Protein AF-A0A6I6C4V9-F1 (afdb_monomer_lite)

Foldseek 3Di:
DDLQVLLQLLQVLCLPPQLAAADQDQAALVLLQVLLLVQQQPDDPVQADQKWFWDDDPQFTFIDGRPGTSRSDPDGPDTHHPVSSVVSVLSCVLLQQWAADPPDRRMIGGRCVPLSHPPDDDDSLVSLLVCLQVVVNVVHSSNSNLVNLLSLLLSLVVDDQQDWHFGGNGSPGTDTDGSVVSNVSCVSHVSPVNVVSLCVQDVDSVSSSCSCVVRPSVVD

Sequence (220 aa):
MNLHSQAQKIIDLFDNDNGFVFWKMGTRIYTILYNFFEYYSSIPKNKKFMELEVKDSNGKYFLMCGDQNITPSTTRNYPISKSSIRQYIDVLCSFDLIVKSNYNQNIYLIKKIEALSFENIFNPNNIFFELVKENIFLKYEQAKKIFYSCIISKLASLFEEDETLYIKFNNKKKEKVKCIDIIKQCKKCGYQDFFSVIDDFGKDLEDLYNFINDKIICRI

Structure (mmCIF, N/CA/C/O backbone):
data_AF-A0A6I6C4V9-F1
#
_entry.id   AF-A0A6I6C4V9-F1
#
loop_
_atom_site.group_PDB
_atom_site.id
_atom_site.type_symbol
_atom_site.label_atom_id
_atom_site.label_alt_id
_atom_site.label_comp_id
_atom_site.label_asym_id
_atom_site.label_entity_id
_atom_site.label_seq_id
_atom_site.pdbx_PDB_ins_code
_atom_site.Cartn_x
_atom_site.Cartn_y
_atom_site.Cartn_z
_atom_site.occupancy
_atom_site.B_iso_or_equiv
_atom_site.auth_seq_id
_atom_site.auth_comp_id
_atom_site.auth_asym_id
_atom_site.auth_atom_id
_atom_site.pdbx_PDB_model_num
ATOM 1 N N . MET A 1 1 ? 15.342 -7.300 -26.955 1.00 64.06 1 MET A N 1
ATOM 2 C CA . MET A 1 1 ? 14.905 -6.016 -26.356 1.00 64.06 1 MET A CA 1
ATOM 3 C C . MET A 1 1 ? 15.706 -5.837 -25.078 1.00 64.06 1 MET A C 1
ATOM 5 O O . MET A 1 1 ? 15.898 -6.840 -24.407 1.00 64.06 1 MET A O 1
ATOM 9 N N . ASN A 1 2 ? 16.284 -4.665 -24.798 1.00 87.81 2 ASN A N 1
ATOM 10 C CA . ASN A 1 2 ? 17.107 -4.516 -23.589 1.00 87.81 2 ASN A CA 1
ATOM 11 C C . ASN A 1 2 ? 16.217 -4.420 -22.334 1.00 87.81 2 ASN A C 1
ATOM 13 O O . ASN A 1 2 ? 15.054 -4.026 -22.435 1.00 87.81 2 ASN A O 1
ATOM 17 N N . LEU A 1 3 ? 16.769 -4.773 -21.169 1.00 90.38 3 LEU A N 1
ATOM 18 C CA . LEU A 1 3 ? 16.041 -4.828 -19.894 1.00 90.38 3 LEU A CA 1
ATOM 19 C C . LEU A 1 3 ? 15.307 -3.513 -19.581 1.00 90.38 3 LEU A C 1
ATOM 21 O O . LEU A 1 3 ? 14.153 -3.516 -19.157 1.00 90.38 3 LEU A O 1
ATOM 25 N N . HIS A 1 4 ? 15.959 -2.384 -19.871 1.00 92.12 4 HIS A N 1
ATOM 26 C CA . HIS A 1 4 ? 15.412 -1.044 -19.663 1.00 92.12 4 HIS A CA 1
ATOM 27 C C . HIS A 1 4 ? 14.117 -0.812 -20.454 1.00 92.12 4 HIS A C 1
ATOM 29 O O . HIS A 1 4 ? 13.091 -0.438 -19.886 1.00 92.12 4 HIS A O 1
ATOM 35 N N . SER A 1 5 ? 14.121 -1.125 -21.753 1.00 92.56 5 SER A N 1
ATOM 36 C CA . SER A 1 5 ? 12.929 -0.982 -22.598 1.00 92.56 5 SER A CA 1
ATOM 37 C C . SER A 1 5 ? 11.800 -1.945 -22.219 1.00 92.56 5 SER A C 1
ATOM 39 O O . SER A 1 5 ? 10.636 -1.578 -22.358 1.00 92.56 5 SER A O 1
ATOM 41 N N . GLN A 1 6 ? 12.106 -3.136 -21.693 1.00 95.31 6 GLN A N 1
ATOM 42 C CA . GLN A 1 6 ? 11.084 -4.049 -21.161 1.00 95.31 6 GLN A CA 1
ATOM 43 C C . GLN A 1 6 ? 10.432 -3.492 -19.890 1.00 95.31 6 GLN A C 1
ATOM 45 O O . GLN A 1 6 ? 9.206 -3.457 -19.798 1.00 95.31 6 GLN A O 1
ATOM 50 N N . ALA A 1 7 ? 11.229 -2.988 -18.942 1.00 96.25 7 ALA A N 1
ATOM 51 C CA . ALA A 1 7 ? 10.698 -2.361 -17.735 1.00 96.25 7 ALA A CA 1
ATOM 52 C C . ALA A 1 7 ? 9.846 -1.129 -18.064 1.00 96.25 7 ALA A C 1
ATOM 54 O O . ALA A 1 7 ? 8.739 -1.000 -17.546 1.00 96.25 7 ALA A O 1
ATOM 55 N N . GLN A 1 8 ? 10.308 -0.255 -18.965 1.00 96.44 8 GLN A N 1
ATOM 56 C CA . GLN A 1 8 ? 9.533 0.921 -19.363 1.00 96.44 8 GLN A CA 1
ATOM 57 C C . GLN A 1 8 ? 8.207 0.525 -20.028 1.00 96.44 8 GLN A C 1
ATOM 59 O O . GLN A 1 8 ? 7.180 1.100 -19.686 1.00 96.44 8 GLN A O 1
ATOM 64 N N . LYS A 1 9 ? 8.185 -0.516 -20.873 1.00 96.25 9 LYS A N 1
ATOM 65 C CA . LYS A 1 9 ? 6.936 -1.037 -21.457 1.00 96.25 9 LYS A CA 1
A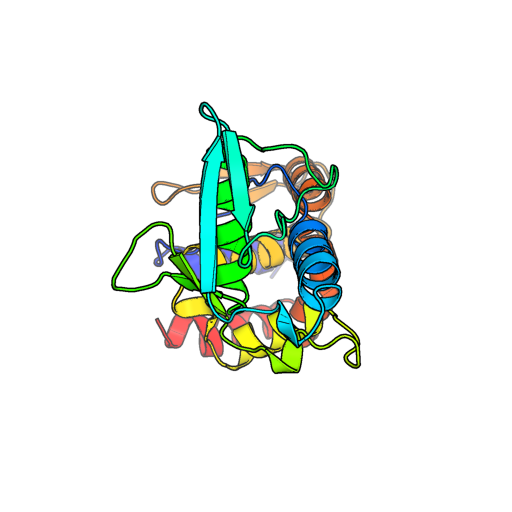TOM 66 C C . LYS A 1 9 ? 5.917 -1.492 -20.416 1.00 96.25 9 LYS A C 1
ATOM 68 O O . LYS A 1 9 ? 4.731 -1.244 -20.602 1.00 96.25 9 LYS A O 1
ATOM 73 N N . ILE A 1 10 ? 6.357 -2.131 -19.331 1.00 96.94 10 ILE A N 1
ATOM 74 C CA . ILE A 1 10 ? 5.465 -2.503 -18.221 1.00 96.94 10 ILE A CA 1
ATOM 75 C C . ILE A 1 10 ? 4.884 -1.252 -17.559 1.00 96.94 10 ILE A C 1
ATOM 77 O O . ILE A 1 10 ? 3.697 -1.212 -17.253 1.00 96.94 10 ILE A O 1
ATOM 81 N N . ILE A 1 11 ? 5.701 -0.218 -17.350 1.00 96.12 11 ILE A N 1
ATOM 82 C CA . ILE A 1 11 ? 5.239 1.051 -16.771 1.00 96.12 11 ILE A CA 1
ATOM 83 C C . ILE A 1 11 ? 4.220 1.731 -17.694 1.00 96.12 11 ILE A C 1
ATOM 85 O O . ILE A 1 11 ? 3.218 2.263 -17.220 1.00 96.12 11 ILE A O 1
ATOM 89 N N . ASP A 1 12 ? 4.461 1.687 -19.003 1.00 95.00 12 ASP A N 1
ATOM 90 C CA . ASP A 1 12 ? 3.627 2.323 -20.023 1.00 95.00 12 ASP A CA 1
ATOM 91 C C . ASP A 1 12 ? 2.227 1.693 -20.142 1.00 95.00 12 ASP A C 1
ATOM 93 O O . ASP A 1 12 ? 1.294 2.375 -20.566 1.00 95.00 12 ASP A O 1
ATOM 97 N N . LEU A 1 13 ? 2.034 0.443 -19.693 1.00 94.75 13 LEU A N 1
ATOM 98 C CA . LEU A 1 13 ? 0.710 -0.201 -19.634 1.00 94.75 13 LEU A CA 1
ATOM 99 C C . LEU A 1 13 ? -0.311 0.602 -18.813 1.00 94.75 13 LEU A C 1
ATOM 101 O O . LEU A 1 13 ? -1.510 0.538 -19.073 1.00 94.75 13 LEU A O 1
ATOM 105 N N . PHE A 1 14 ? 0.153 1.371 -17.828 1.00 92.94 14 PHE A N 1
ATOM 106 C CA . PHE A 1 14 ? -0.702 2.090 -16.887 1.00 92.94 14 PHE A CA 1
ATOM 107 C C . PHE A 1 14 ? -1.061 3.519 -17.328 1.00 92.94 14 PHE A C 1
ATOM 109 O O . PHE A 1 14 ? -1.751 4.234 -16.598 1.00 92.94 14 PHE A O 1
ATOM 116 N N . ASP A 1 15 ? -0.608 3.967 -18.501 1.00 87.81 15 ASP A N 1
ATOM 117 C CA . ASP A 1 15 ? -0.695 5.378 -18.903 1.00 87.81 15 ASP A CA 1
ATOM 118 C C . ASP A 1 15 ? -2.122 5.901 -18.981 1.00 87.81 15 ASP A C 1
ATOM 120 O O . ASP A 1 15 ? -2.403 7.017 -18.523 1.00 87.81 15 ASP A O 1
ATOM 124 N N . ASN A 1 16 ? -3.015 5.059 -19.496 1.00 83.12 16 ASN A N 1
ATOM 125 C CA . ASN A 1 16 ? -4.395 5.414 -19.798 1.00 83.12 16 ASN A CA 1
ATOM 126 C C . ASN A 1 16 ? -5.321 5.382 -18.572 1.00 83.12 16 ASN A C 1
ATOM 128 O O . ASN A 1 16 ? -6.442 5.878 -18.659 1.00 83.12 16 ASN A O 1
ATOM 132 N N . ASP A 1 17 ? -4.873 4.858 -17.425 1.00 84.44 17 ASP A N 1
ATOM 133 C CA . ASP A 1 17 ? -5.672 4.818 -16.196 1.00 84.44 17 ASP A CA 1
ATOM 134 C C . ASP A 1 17 ? -5.125 5.807 -15.143 1.00 84.44 17 ASP A C 1
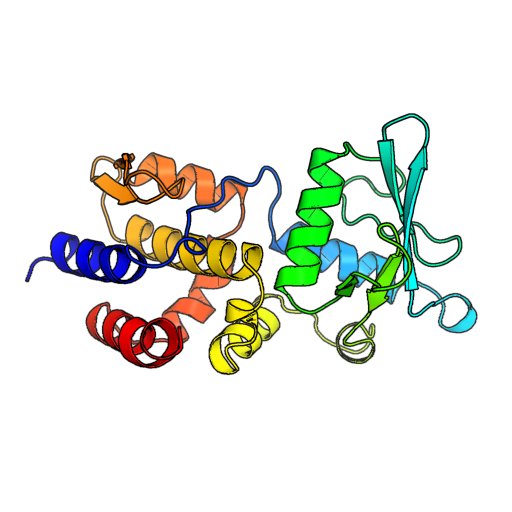ATOM 136 O O . ASP A 1 17 ? -3.942 5.865 -14.791 1.00 84.44 17 ASP A O 1
ATOM 140 N N . ASN A 1 18 ? -6.030 6.648 -14.646 1.00 80.94 18 ASN A N 1
ATOM 141 C CA . ASN A 1 18 ? -5.772 7.714 -13.681 1.00 80.94 18 ASN A CA 1
ATOM 142 C C . ASN A 1 18 ? -5.554 7.223 -12.237 1.00 80.94 18 ASN A C 1
ATOM 144 O O . ASN A 1 18 ? -5.172 8.013 -11.377 1.00 80.94 18 ASN A O 1
ATOM 148 N N . GLY A 1 19 ? -5.809 5.949 -11.941 1.00 86.81 19 GLY A N 1
ATOM 149 C CA . GLY A 1 19 ? -5.632 5.373 -10.608 1.00 86.81 19 GLY A CA 1
ATOM 150 C C . GLY A 1 19 ? -4.214 4.874 -10.321 1.00 86.81 19 GLY A C 1
ATOM 151 O O . GLY A 1 19 ? -3.817 4.804 -9.159 1.00 86.81 19 GLY A O 1
ATOM 152 N N . PHE A 1 20 ? -3.427 4.555 -11.351 1.00 94.06 20 PHE A N 1
ATOM 153 C CA . PHE A 1 20 ? -2.074 4.016 -11.183 1.00 94.06 20 PHE A CA 1
ATOM 154 C C . PHE A 1 20 ? -1.038 5.134 -11.173 1.00 94.06 20 PHE A C 1
ATOM 156 O O . PHE A 1 20 ? -0.470 5.516 -12.194 1.00 94.06 20 PHE A O 1
ATOM 163 N N . VAL A 1 21 ? -0.798 5.678 -9.984 1.00 95.06 21 VAL A N 1
ATOM 164 C CA . VAL A 1 21 ? 0.258 6.665 -9.752 1.00 95.06 21 VAL A CA 1
ATOM 165 C C . VAL A 1 21 ? 1.107 6.257 -8.559 1.00 95.06 21 VAL A C 1
ATOM 167 O O . VAL A 1 21 ? 0.618 5.670 -7.596 1.00 95.06 21 VAL A O 1
ATOM 170 N N . PHE A 1 22 ? 2.396 6.575 -8.614 1.00 95.56 22 PHE A N 1
ATOM 171 C CA . PHE A 1 22 ? 3.342 6.239 -7.566 1.00 95.56 22 PHE A CA 1
ATOM 172 C C . PHE A 1 22 ? 3.029 7.044 -6.306 1.00 95.56 22 PHE A C 1
ATOM 174 O O . PHE A 1 22 ? 3.083 8.279 -6.301 1.00 95.56 22 PHE A O 1
ATOM 181 N N . TRP A 1 23 ? 2.742 6.347 -5.210 1.00 94.00 23 TRP A N 1
ATOM 182 C CA . TRP A 1 23 ? 2.363 6.978 -3.956 1.00 94.00 23 TRP A CA 1
ATOM 183 C C . TRP A 1 23 ? 3.569 7.177 -3.036 1.00 94.00 23 TRP A C 1
ATOM 185 O O . TRP A 1 23 ? 4.254 6.244 -2.632 1.00 94.00 23 TRP A O 1
ATOM 195 N N . LYS A 1 24 ? 3.843 8.434 -2.675 1.00 89.94 24 LYS A N 1
ATOM 196 C CA . LYS A 1 24 ? 4.875 8.779 -1.689 1.00 89.94 24 LYS A CA 1
ATOM 197 C C . LYS A 1 24 ? 4.269 8.812 -0.286 1.00 89.94 24 LYS A C 1
ATOM 199 O O . LYS A 1 24 ? 3.802 9.857 0.167 1.00 89.94 24 LYS A O 1
ATOM 204 N N . MET A 1 25 ? 4.261 7.673 0.402 1.00 88.38 25 MET A N 1
ATOM 205 C CA . MET A 1 25 ? 3.803 7.595 1.792 1.00 88.38 25 MET A CA 1
ATOM 206 C C . MET A 1 25 ? 4.909 7.943 2.798 1.00 88.38 25 MET A C 1
ATOM 208 O O . MET A 1 25 ? 6.104 7.794 2.539 1.00 88.38 25 MET A O 1
ATOM 212 N N . GLY A 1 26 ? 4.500 8.439 3.969 1.00 84.19 26 GLY A N 1
ATOM 213 C CA . GLY A 1 26 ? 5.409 8.740 5.081 1.00 84.19 26 GLY A CA 1
ATOM 214 C C . GLY A 1 26 ? 5.607 7.577 6.057 1.00 84.19 26 GLY A C 1
ATOM 215 O O . GLY A 1 26 ? 6.4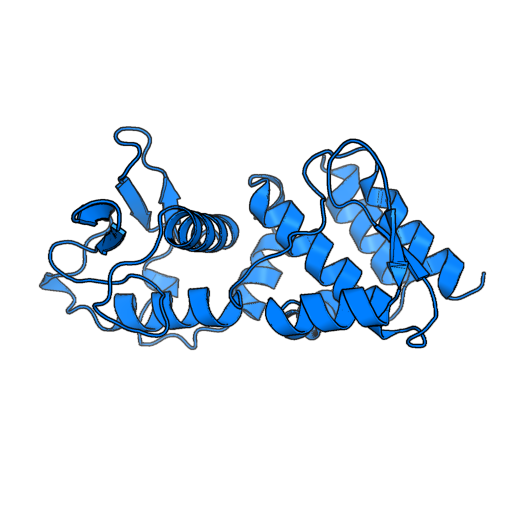80 7.655 6.917 1.00 84.19 26 GLY A O 1
ATOM 216 N N . THR A 1 27 ? 4.804 6.520 5.938 1.00 86.94 27 THR A N 1
ATOM 217 C CA . THR A 1 27 ? 4.761 5.378 6.858 1.00 86.94 27 THR A CA 1
ATOM 218 C C . THR A 1 27 ? 4.752 4.081 6.061 1.00 86.94 27 THR A C 1
ATOM 220 O O . THR A 1 27 ? 4.209 4.039 4.956 1.00 86.94 27 THR A O 1
ATOM 223 N N . ARG A 1 28 ? 5.351 3.029 6.624 1.00 93.56 28 ARG A N 1
ATOM 224 C CA . ARG A 1 28 ? 5.379 1.706 6.004 1.00 93.56 28 ARG A CA 1
ATOM 225 C C . ARG A 1 28 ? 3.994 1.064 6.023 1.00 93.56 28 ARG A C 1
ATOM 227 O O . ARG A 1 28 ? 3.374 0.998 7.083 1.00 93.56 28 ARG A O 1
ATOM 234 N N . ILE A 1 29 ? 3.550 0.540 4.881 1.00 94.25 29 ILE A N 1
ATOM 235 C CA . ILE A 1 29 ? 2.255 -0.153 4.750 1.00 94.25 29 ILE A CA 1
ATOM 236 C C . ILE A 1 29 ? 2.180 -1.340 5.709 1.00 94.25 29 ILE A C 1
ATOM 238 O O . ILE A 1 29 ? 1.225 -1.456 6.471 1.00 94.25 29 ILE A O 1
ATOM 242 N N . TYR A 1 30 ? 3.234 -2.154 5.734 1.00 92.81 30 TYR A N 1
ATOM 243 C CA . TYR A 1 30 ? 3.374 -3.281 6.651 1.00 92.81 30 TYR A CA 1
ATOM 244 C C . TYR A 1 30 ? 3.134 -2.883 8.111 1.00 92.81 30 TYR A C 1
ATOM 246 O O . TYR A 1 30 ? 2.351 -3.526 8.800 1.00 92.81 30 TYR A O 1
ATOM 254 N N . THR A 1 31 ? 3.745 -1.787 8.573 1.00 93.25 31 THR A N 1
ATOM 255 C CA . THR A 1 31 ? 3.566 -1.297 9.947 1.00 93.25 31 THR A CA 1
ATOM 256 C C . THR A 1 31 ? 2.119 -0.900 10.231 1.00 93.25 31 THR A C 1
ATOM 258 O O . THR A 1 31 ? 1.610 -1.226 11.295 1.00 93.25 31 THR A O 1
ATOM 261 N N . ILE A 1 32 ? 1.436 -0.240 9.289 1.00 95.44 32 ILE A N 1
ATOM 262 C CA . ILE A 1 32 ? 0.017 0.124 9.450 1.00 95.44 32 ILE A CA 1
ATOM 263 C C . ILE A 1 32 ? -0.837 -1.138 9.610 1.00 95.44 32 ILE A C 1
ATOM 265 O O . ILE A 1 32 ? -1.648 -1.228 10.529 1.00 95.44 32 ILE A O 1
ATOM 269 N N . LEU A 1 33 ? -0.637 -2.116 8.725 1.00 94.62 33 LEU A N 1
ATOM 270 C CA . LEU A 1 33 ? -1.405 -3.358 8.703 1.00 94.62 33 LEU A CA 1
ATOM 271 C C . LEU A 1 33 ? -1.170 -4.199 9.965 1.00 94.62 33 LEU A C 1
ATOM 273 O O . LEU A 1 33 ? -2.136 -4.612 10.603 1.00 94.62 33 LEU A O 1
ATOM 277 N N . TYR A 1 34 ? 0.093 -4.397 10.360 1.00 92.56 34 TYR A N 1
ATOM 278 C CA . TYR A 1 34 ? 0.443 -5.152 11.567 1.00 92.56 34 TYR A CA 1
ATOM 279 C C . TYR A 1 34 ? -0.065 -4.475 12.835 1.00 92.56 34 TYR A C 1
ATOM 281 O O . TYR A 1 34 ? -0.710 -5.136 13.643 1.00 92.56 34 TYR A O 1
ATOM 289 N N . ASN A 1 35 ? 0.151 -3.166 12.990 1.00 94.50 35 ASN A N 1
ATOM 290 C CA . ASN A 1 35 ? -0.313 -2.454 14.179 1.00 94.50 35 ASN A CA 1
ATOM 291 C C . ASN A 1 35 ? -1.841 -2.483 14.275 1.00 94.50 35 ASN A C 1
ATOM 293 O O . ASN A 1 35 ? -2.387 -2.675 15.356 1.00 94.50 35 ASN A O 1
ATOM 297 N N . PHE A 1 36 ? -2.550 -2.330 13.151 1.00 94.69 36 PHE A N 1
ATOM 298 C CA . PHE A 1 36 ? -4.005 -2.460 13.139 1.00 94.69 36 PHE A CA 1
ATOM 299 C C . PHE A 1 36 ? -4.446 -3.860 13.578 1.00 94.69 36 PHE A C 1
ATOM 301 O O . PHE A 1 36 ? -5.296 -3.979 14.460 1.00 94.69 36 PHE A O 1
ATOM 308 N N . PHE A 1 37 ? -3.848 -4.908 12.999 1.00 93.00 37 PHE A N 1
ATOM 309 C CA . PHE A 1 37 ? -4.132 -6.290 13.375 1.00 93.00 37 PHE A CA 1
ATOM 310 C C . PHE A 1 37 ? -3.856 -6.537 14.861 1.00 93.00 37 PHE A C 1
ATOM 312 O O . PHE A 1 37 ? -4.731 -7.035 15.561 1.00 93.00 37 PHE A O 1
ATOM 319 N N . GLU A 1 38 ? -2.688 -6.152 15.370 1.00 91.50 38 GLU A N 1
ATOM 320 C CA . GLU A 1 38 ? -2.297 -6.326 16.772 1.00 91.50 38 GLU A CA 1
ATOM 321 C C . GLU A 1 38 ? -3.259 -5.594 17.721 1.00 91.50 38 GLU A C 1
ATOM 323 O O . GLU A 1 38 ? -3.804 -6.171 18.670 1.00 91.50 38 GLU A O 1
ATOM 328 N N . TYR A 1 39 ? -3.534 -4.318 17.447 1.00 93.00 39 TYR A N 1
ATOM 329 C CA . TYR A 1 39 ? -4.373 -3.504 18.321 1.00 93.00 39 TYR A CA 1
ATOM 330 C C . TYR A 1 39 ? -5.834 -3.946 18.279 1.00 93.00 39 TYR A C 1
ATOM 332 O O . TYR A 1 39 ? -6.470 -3.991 19.328 1.00 93.00 39 TYR A O 1
ATOM 340 N N . TYR A 1 40 ? -6.364 -4.323 17.114 1.00 92.06 40 TYR A N 1
ATOM 341 C CA . TYR A 1 40 ? -7.741 -4.802 17.005 1.00 92.06 40 TYR A CA 1
ATOM 342 C C . TYR A 1 40 ? -7.908 -6.230 17.543 1.00 92.06 40 TYR A C 1
ATOM 344 O O . TYR A 1 40 ? -8.879 -6.523 18.248 1.00 92.06 40 TYR A O 1
ATOM 352 N N . SER A 1 41 ? -6.972 -7.137 17.246 1.00 89.25 41 SER A N 1
ATOM 353 C CA . SER A 1 41 ? -7.031 -8.531 17.708 1.00 89.25 41 SER A CA 1
ATOM 354 C C . SER A 1 41 ? -6.956 -8.631 19.232 1.00 89.25 41 SER A C 1
ATOM 356 O O . SER A 1 41 ? -7.690 -9.440 19.798 1.00 89.25 41 SER A O 1
ATOM 358 N N . SER A 1 42 ? -6.190 -7.746 19.885 1.00 89.69 42 SER A N 1
ATOM 359 C CA . SER A 1 42 ? -6.067 -7.671 21.350 1.00 89.69 42 SER A CA 1
ATOM 360 C C . SER A 1 42 ? -7.313 -7.158 22.091 1.00 89.69 42 SER A C 1
ATOM 362 O O . SER A 1 42 ? -7.366 -7.253 23.318 1.00 89.69 42 SER A O 1
ATOM 364 N N . ILE A 1 43 ? -8.335 -6.645 21.392 1.00 91.00 43 ILE A N 1
ATOM 365 C CA . ILE A 1 43 ? -9.586 -6.218 22.038 1.00 91.00 43 ILE A CA 1
ATOM 366 C C . ILE A 1 43 ? -10.363 -7.446 22.546 1.00 91.00 43 ILE A C 1
ATOM 368 O O . ILE A 1 43 ? -10.664 -8.342 21.746 1.00 91.00 43 ILE A O 1
ATOM 372 N N . PRO A 1 44 ? -10.770 -7.476 23.835 1.00 89.50 44 PRO A N 1
ATOM 373 C CA . PRO A 1 44 ? -11.629 -8.528 24.375 1.00 89.50 44 PRO A CA 1
ATOM 374 C C . PRO A 1 44 ? -12.910 -8.706 23.554 1.00 89.50 44 PRO A C 1
ATOM 376 O O . PRO A 1 44 ? -13.538 -7.722 23.170 1.00 89.50 44 PRO A O 1
ATOM 379 N N . LYS A 1 45 ? -13.342 -9.955 23.317 1.00 87.38 45 LYS A N 1
ATOM 380 C CA . LYS A 1 45 ? -14.495 -10.262 22.441 1.00 87.38 45 LYS A CA 1
ATOM 381 C C . LYS A 1 45 ? -15.761 -9.467 22.799 1.00 87.38 45 LYS A C 1
ATOM 383 O O . LYS A 1 45 ? -16.438 -8.986 21.905 1.00 87.38 45 LYS A O 1
ATOM 388 N N . ASN A 1 46 ? -16.043 -9.269 24.088 1.00 89.19 46 ASN A N 1
ATOM 389 C CA . ASN A 1 46 ? -17.209 -8.517 24.573 1.00 89.19 46 ASN A CA 1
ATOM 390 C C . ASN A 1 46 ? -17.118 -6.989 24.391 1.00 89.19 46 ASN A C 1
ATOM 392 O O . ASN A 1 46 ? -18.107 -6.296 24.605 1.00 89.19 46 ASN A O 1
ATOM 396 N N . LYS A 1 47 ? -15.943 -6.465 24.034 1.00 89.88 47 LYS A N 1
ATOM 397 C CA . LYS A 1 47 ? -15.692 -5.045 23.741 1.00 89.88 47 LYS A CA 1
ATOM 398 C C . LYS A 1 47 ? -15.404 -4.794 22.261 1.00 89.88 47 LYS A C 1
ATOM 400 O O . LYS A 1 47 ? -15.130 -3.663 21.873 1.00 89.88 47 LYS A O 1
ATOM 405 N N . LYS A 1 48 ? -15.393 -5.846 21.441 1.00 89.00 48 LYS A N 1
ATOM 406 C CA . LYS A 1 48 ? -15.037 -5.768 20.029 1.00 89.00 48 LYS A CA 1
ATOM 407 C C . LYS A 1 48 ? -16.277 -5.415 19.216 1.00 89.00 48 LYS A C 1
ATOM 409 O O . LYS A 1 48 ? -17.231 -6.185 19.165 1.00 89.00 48 LYS A O 1
ATOM 414 N N . PHE A 1 49 ? -16.237 -4.257 18.572 1.00 89.88 49 PHE A N 1
ATOM 415 C CA . PHE A 1 49 ? -17.286 -3.788 17.679 1.00 89.88 49 PHE A CA 1
ATOM 416 C C . PHE A 1 49 ? -16.908 -4.031 16.216 1.00 89.88 49 PHE A C 1
ATOM 418 O O . PHE A 1 49 ? -15.732 -4.166 15.858 1.00 89.88 49 PHE A O 1
ATOM 425 N N . MET A 1 50 ? -17.940 -4.086 15.375 1.00 89.44 50 MET A N 1
ATOM 426 C CA . MET A 1 50 ? -17.812 -4.145 13.915 1.00 89.44 50 MET A CA 1
ATOM 427 C C . MET A 1 50 ? -17.574 -2.791 13.271 1.00 89.44 50 MET A C 1
ATOM 429 O O . MET A 1 50 ? -17.202 -2.712 12.100 1.00 89.44 50 MET A O 1
ATOM 433 N N . GLU A 1 51 ? -17.797 -1.739 14.043 1.00 94.00 51 GLU A N 1
ATOM 434 C CA . GLU A 1 51 ? -17.694 -0.365 13.610 1.00 94.00 51 GLU A CA 1
ATOM 435 C C . GLU A 1 51 ? -16.480 0.275 14.265 1.00 94.00 51 GLU A C 1
ATOM 437 O O . GLU A 1 51 ? -16.199 0.080 15.451 1.00 94.00 51 GLU A O 1
ATOM 442 N N . LEU A 1 52 ? -15.766 1.046 13.462 1.00 96.31 52 LEU A N 1
ATOM 443 C CA . LEU A 1 52 ? -14.626 1.838 13.862 1.00 96.31 52 LEU A CA 1
ATOM 444 C C . LEU A 1 52 ? -14.956 3.305 13.660 1.00 96.31 52 LEU A C 1
ATOM 446 O O . LEU A 1 52 ? -15.503 3.680 12.624 1.00 96.31 52 LEU A O 1
ATOM 450 N N . GLU A 1 53 ? -14.568 4.139 14.612 1.00 97.06 53 GLU A N 1
ATOM 451 C CA . GLU A 1 53 ? -14.812 5.575 14.564 1.00 97.06 53 GLU A CA 1
ATOM 452 C C . GLU A 1 53 ? -13.493 6.341 14.475 1.00 97.06 53 GLU A C 1
ATOM 454 O O . GLU A 1 53 ? -12.562 6.113 15.249 1.00 97.06 53 GLU A O 1
ATOM 459 N N . VAL A 1 54 ? -13.418 7.293 13.547 1.00 97.06 54 VAL A N 1
ATOM 460 C CA . VAL A 1 54 ? -12.369 8.310 13.548 1.00 97.06 54 VAL A CA 1
ATOM 461 C C . VAL A 1 54 ? -12.781 9.437 14.492 1.00 97.06 54 VAL A C 1
ATOM 463 O O . VAL A 1 54 ? -13.632 10.259 14.154 1.00 97.06 54 VAL A O 1
ATOM 466 N N . LYS A 1 55 ? -12.147 9.494 15.665 1.00 95.62 55 LYS A N 1
ATOM 467 C CA . LYS A 1 55 ? -12.427 10.492 16.703 1.00 95.62 55 LYS A CA 1
ATOM 468 C C . LYS A 1 55 ? -11.453 11.666 16.619 1.00 95.62 55 LYS A C 1
ATOM 470 O O . LYS A 1 55 ? -10.239 11.459 16.630 1.00 95.62 55 LYS A O 1
ATOM 475 N N . ASP A 1 56 ? -11.982 12.888 16.577 1.00 93.56 56 ASP A N 1
ATOM 476 C CA . ASP A 1 56 ? -11.196 14.121 16.719 1.00 93.56 56 ASP A CA 1
ATOM 477 C C . ASP A 1 56 ? -10.963 14.432 18.206 1.00 93.56 56 ASP A C 1
ATOM 479 O O . ASP A 1 56 ? -11.859 14.326 19.045 1.00 93.56 56 ASP A O 1
ATOM 483 N N . SER A 1 57 ? -9.733 14.805 18.528 1.00 90.88 57 SER A N 1
ATOM 484 C CA . SER A 1 57 ? -9.283 15.274 19.826 1.00 90.88 57 SER A CA 1
ATOM 485 C C . SER A 1 57 ? -8.375 16.484 19.609 1.00 90.88 57 SER A C 1
ATOM 487 O O . SER A 1 57 ? -7.147 16.362 19.582 1.00 90.88 57 SER A O 1
ATOM 489 N N . ASN A 1 58 ? -8.989 17.662 19.482 1.00 90.38 58 ASN A N 1
ATOM 490 C CA . ASN A 1 58 ? -8.318 18.955 19.316 1.00 90.38 58 ASN A CA 1
ATOM 491 C C . ASN A 1 58 ? -7.417 19.029 18.067 1.00 90.38 58 ASN A C 1
ATOM 493 O O . ASN A 1 58 ? -6.250 19.417 18.148 1.00 90.38 58 ASN A O 1
ATOM 497 N N . GLY A 1 59 ? -7.940 18.633 16.902 1.00 89.06 59 GLY A N 1
ATOM 498 C CA . GLY A 1 59 ? -7.229 18.699 15.618 1.00 89.06 59 GLY A CA 1
ATOM 499 C C . GLY A 1 59 ? -6.237 17.554 15.396 1.00 89.06 59 GLY A C 1
ATOM 500 O O . GLY A 1 59 ? -5.495 17.541 14.406 1.00 89.06 59 GLY A O 1
ATOM 501 N N . LYS A 1 60 ? -6.229 16.579 16.305 1.00 94.38 60 LYS A N 1
ATOM 502 C CA . LYS A 1 60 ? -5.543 15.301 16.149 1.00 94.38 60 LYS A CA 1
ATOM 503 C C . LYS A 1 60 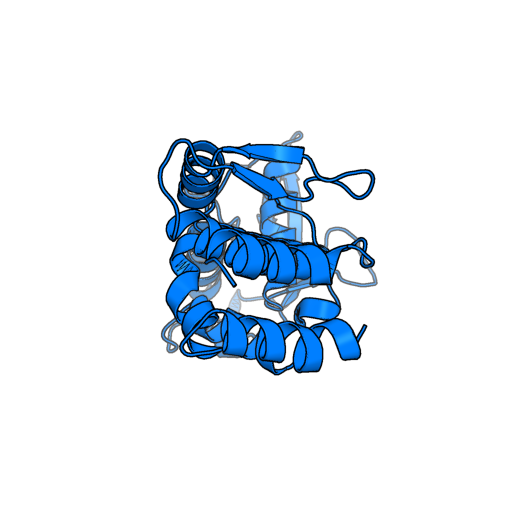? -6.559 14.168 16.228 1.00 94.38 60 LYS A C 1
ATOM 505 O O . LYS A 1 60 ? -7.639 14.335 16.780 1.00 94.38 60 LYS A O 1
ATOM 510 N N . TYR A 1 61 ? -6.210 13.019 15.673 1.00 96.62 61 TYR A N 1
ATOM 511 C CA . TYR A 1 61 ? -7.180 11.974 15.374 1.00 96.62 61 TYR A CA 1
ATOM 512 C C . TYR A 1 61 ? -6.783 10.636 15.980 1.00 96.62 61 TYR A C 1
ATOM 514 O O . TYR A 1 61 ? -5.595 10.314 16.068 1.00 96.62 61 TYR A O 1
ATOM 522 N N . PHE A 1 62 ? -7.798 9.854 16.328 1.00 96.31 62 PHE A N 1
ATOM 523 C CA . PHE A 1 62 ? -7.687 8.446 16.680 1.00 96.31 62 PHE A CA 1
ATOM 524 C C . PHE A 1 62 ? -8.603 7.601 15.796 1.00 96.31 62 PHE A C 1
ATOM 526 O O . PHE A 1 62 ? -9.652 8.078 15.371 1.00 96.31 62 PHE A O 1
ATOM 533 N N . LEU A 1 63 ? -8.232 6.343 15.570 1.00 97.12 63 LEU A N 1
ATOM 534 C CA . LEU A 1 63 ? -9.148 5.287 15.158 1.00 97.12 63 LEU A CA 1
ATOM 535 C C . LEU A 1 63 ? -9.553 4.483 16.393 1.00 97.12 63 LEU A C 1
ATOM 537 O O . LEU A 1 63 ? -8.692 3.945 17.092 1.00 97.12 63 LEU A O 1
ATOM 541 N N . MET A 1 64 ? -10.849 4.407 16.654 1.00 96.44 64 MET A N 1
ATOM 542 C CA . MET A 1 64 ? -11.423 3.800 17.850 1.00 96.44 64 MET A CA 1
ATOM 543 C C . MET A 1 64 ? -12.292 2.597 17.484 1.00 96.44 64 MET A C 1
ATOM 545 O O . MET A 1 64 ? -12.943 2.600 16.445 1.00 96.44 64 MET A O 1
ATOM 549 N N . CYS A 1 65 ? -12.334 1.597 18.359 1.00 95.06 65 CYS A N 1
ATOM 550 C CA . CYS A 1 65 ? -13.307 0.506 18.358 1.00 95.06 65 CYS A CA 1
ATOM 551 C C . CYS A 1 65 ? -14.021 0.537 19.712 1.00 95.06 65 CYS A C 1
ATOM 553 O O . CYS A 1 65 ? -13.440 0.153 20.730 1.00 95.06 65 CYS A O 1
ATOM 555 N N . GLY A 1 66 ? -15.240 1.081 19.746 1.00 92.88 66 GLY A N 1
ATOM 556 C CA . GLY A 1 66 ? -15.875 1.464 21.008 1.00 92.88 66 GLY A CA 1
ATOM 557 C C . GLY A 1 66 ? -15.005 2.461 21.784 1.00 92.88 66 GLY A C 1
ATOM 558 O O . GLY A 1 66 ? -14.642 3.519 21.273 1.00 92.88 66 GLY A O 1
ATOM 559 N N . ASP A 1 67 ? -14.628 2.108 23.011 1.00 92.50 67 ASP A N 1
ATOM 560 C CA . ASP A 1 67 ? -13.746 2.904 23.874 1.00 92.50 67 ASP A CA 1
ATOM 561 C C . ASP A 1 67 ? -12.245 2.600 23.682 1.00 92.50 67 ASP A C 1
ATOM 563 O O . ASP A 1 67 ? -11.396 3.259 24.287 1.00 92.50 67 ASP A O 1
ATOM 567 N N . GLN A 1 68 ? -11.892 1.628 22.835 1.00 94.25 68 GLN A N 1
ATOM 568 C CA . GLN A 1 68 ? -10.516 1.167 22.649 1.00 94.25 68 GLN A CA 1
ATOM 569 C C . GLN A 1 68 ? -9.824 1.886 21.490 1.00 94.25 68 GLN A C 1
ATOM 571 O O . GLN A 1 68 ? -10.328 1.915 20.368 1.00 94.25 68 GLN A O 1
ATOM 576 N N . ASN A 1 69 ? -8.626 2.417 21.738 1.00 94.88 69 ASN A N 1
ATOM 577 C CA . ASN A 1 69 ? -7.802 3.006 20.687 1.00 94.88 69 ASN A CA 1
ATOM 578 C C . ASN A 1 69 ? -7.069 1.924 19.884 1.00 94.88 69 ASN A C 1
ATOM 580 O O . ASN A 1 69 ? -6.249 1.180 20.428 1.00 94.88 69 ASN A O 1
ATOM 584 N N . ILE A 1 70 ? -7.319 1.914 18.578 1.00 95.25 70 ILE A N 1
ATOM 585 C CA . ILE A 1 70 ? -6.706 1.012 17.597 1.00 95.25 70 ILE A CA 1
ATOM 586 C C . ILE A 1 70 ? -5.996 1.768 16.470 1.00 95.25 70 ILE A C 1
ATOM 588 O O . ILE A 1 70 ? -5.757 1.219 15.396 1.00 95.25 70 ILE A O 1
ATOM 592 N N . THR A 1 71 ? -5.670 3.042 16.690 1.00 96.38 71 THR A N 1
ATOM 593 C CA . THR A 1 71 ? -4.894 3.845 15.739 1.00 96.38 71 THR A CA 1
ATOM 594 C C . THR A 1 71 ? -3.600 3.108 15.396 1.00 96.38 71 THR A C 1
ATOM 596 O O . THR A 1 71 ? -2.800 2.897 16.305 1.00 96.38 71 THR A O 1
ATOM 599 N N . PRO A 1 72 ? -3.345 2.743 14.125 1.00 94.38 72 PRO A N 1
ATOM 600 C CA . PRO A 1 72 ? -2.203 1.908 13.745 1.00 94.38 72 PRO A CA 1
ATOM 601 C C . PRO A 1 72 ? -0.886 2.700 13.663 1.00 94.38 72 PRO A C 1
ATOM 603 O O . PRO A 1 72 ? -0.115 2.594 12.710 1.00 94.38 72 PRO A O 1
ATOM 606 N N . SER A 1 73 ? -0.618 3.528 14.673 1.00 92.38 73 SER A N 1
ATOM 607 C CA . SER A 1 73 ? 0.641 4.242 14.863 1.00 92.38 73 SER A CA 1
ATOM 608 C C . SER A 1 73 ? 1.645 3.384 15.633 1.00 92.38 73 SER A C 1
ATOM 610 O O . SER A 1 73 ? 1.283 2.478 16.384 1.00 92.38 73 SER A O 1
ATOM 612 N N . THR A 1 74 ? 2.931 3.694 15.474 1.00 85.44 74 THR A N 1
ATOM 613 C CA . THR A 1 74 ? 4.005 3.111 16.297 1.00 85.44 74 THR A CA 1
ATOM 614 C C . THR A 1 74 ? 3.924 3.570 17.754 1.00 85.44 74 THR A C 1
ATOM 616 O O . THR A 1 74 ? 4.296 2.835 18.660 1.00 85.44 74 THR A O 1
ATOM 619 N N . THR A 1 75 ? 3.412 4.777 17.998 1.00 83.88 75 THR A N 1
ATOM 620 C CA . THR A 1 75 ? 3.156 5.316 19.335 1.00 83.88 75 THR A CA 1
ATOM 621 C C . THR A 1 75 ? 1.687 5.126 19.707 1.00 83.88 75 THR A C 1
ATOM 623 O O . THR A 1 75 ? 0.839 5.990 19.458 1.00 83.88 75 THR A O 1
ATOM 626 N N . ARG A 1 76 ? 1.373 3.972 20.307 1.00 76.75 76 ARG A N 1
ATOM 627 C CA . ARG A 1 76 ? 0.027 3.658 20.813 1.00 76.75 76 ARG A CA 1
ATOM 628 C C . ARG A 1 76 ? -0.441 4.747 21.788 1.00 76.75 76 ARG A C 1
ATOM 630 O O . ARG A 1 76 ? 0.356 5.279 22.554 1.00 76.75 76 ARG A O 1
ATOM 637 N N . ASN A 1 77 ? -1.732 5.081 21.763 1.00 81.31 77 ASN A N 1
ATOM 638 C CA . ASN A 1 77 ? -2.365 6.109 22.614 1.00 81.31 77 ASN A CA 1
ATOM 639 C C . ASN A 1 77 ? -2.005 7.572 22.324 1.00 81.31 77 ASN A C 1
ATOM 641 O O . ASN A 1 77 ? -2.606 8.458 22.927 1.00 81.31 77 ASN A O 1
ATOM 645 N N . TYR A 1 78 ? -1.139 7.851 21.348 1.00 86.69 78 TYR A N 1
ATOM 646 C CA . TYR A 1 78 ? -0.899 9.219 20.897 1.00 86.69 78 TYR A CA 1
ATOM 647 C C . TYR A 1 78 ? -1.768 9.561 19.682 1.00 86.69 78 TYR A C 1
ATOM 649 O O . TYR A 1 78 ? -1.771 8.808 18.705 1.00 86.69 78 TYR A O 1
ATOM 657 N N . PRO A 1 79 ? -2.491 10.695 19.705 1.00 89.06 79 PRO A N 1
ATOM 658 C CA . PRO A 1 79 ? -3.298 11.102 18.569 1.00 89.06 79 PRO A CA 1
ATOM 659 C C . PRO A 1 79 ? -2.404 11.599 17.432 1.00 89.06 79 PRO A C 1
ATOM 661 O O . PRO A 1 79 ? -1.373 12.245 17.657 1.00 89.06 79 PRO A O 1
ATOM 664 N N . ILE A 1 80 ? -2.814 11.321 16.199 1.00 94.31 80 ILE A N 1
ATOM 665 C CA . ILE A 1 80 ? -2.020 11.576 14.992 1.00 94.31 80 ILE A CA 1
ATOM 666 C C . ILE A 1 80 ? -2.587 12.724 14.154 1.00 94.31 80 ILE A C 1
ATOM 668 O O . ILE A 1 80 ? -3.699 13.200 14.374 1.00 94.31 80 ILE A O 1
ATOM 672 N N . SER A 1 81 ? -1.815 13.187 13.170 1.00 94.31 81 SER A N 1
ATOM 673 C CA . SER A 1 81 ? -2.274 14.231 12.249 1.00 94.31 81 SER A CA 1
ATOM 674 C C . SER A 1 81 ? -3.428 13.752 11.358 1.00 94.31 81 SER A C 1
ATOM 676 O O . SER A 1 81 ? -3.541 12.560 11.056 1.00 94.31 81 SER A O 1
ATOM 678 N N . LYS A 1 82 ? -4.221 14.697 10.831 1.00 93.62 82 LYS A N 1
ATOM 679 C CA . LYS A 1 82 ? -5.271 14.420 9.833 1.00 93.62 82 LYS A CA 1
ATOM 680 C C . LYS A 1 82 ? -4.742 13.676 8.602 1.00 93.62 82 LYS A C 1
ATOM 682 O O . LYS A 1 82 ? -5.401 12.795 8.059 1.00 93.62 82 LYS A O 1
ATOM 687 N N . SER A 1 83 ? -3.542 14.042 8.147 1.00 93.31 83 SER A N 1
ATOM 688 C CA . SER A 1 83 ? -2.917 13.407 6.984 1.00 93.31 83 SER A CA 1
ATOM 689 C C . SER A 1 83 ? -2.552 11.952 7.277 1.00 93.31 83 SER A C 1
ATOM 691 O O . SER A 1 83 ? -2.805 11.080 6.448 1.00 93.31 83 SER A O 1
ATOM 693 N N . SER A 1 84 ? -2.015 11.690 8.471 1.00 94.00 84 SER A N 1
ATOM 694 C CA . SER A 1 84 ? -1.624 10.350 8.915 1.00 94.00 84 SER A CA 1
ATOM 695 C C . SER A 1 84 ? -2.835 9.434 9.068 1.00 94.00 84 SER A C 1
ATOM 697 O O . SER A 1 84 ? -2.828 8.351 8.494 1.00 94.00 84 SER A O 1
ATOM 699 N N . ILE A 1 85 ? -3.897 9.873 9.759 1.00 95.88 85 ILE A N 1
ATOM 700 C CA . ILE A 1 85 ? -5.090 9.028 9.937 1.00 95.88 85 ILE A CA 1
ATOM 701 C C . ILE A 1 85 ? -5.739 8.695 8.594 1.00 95.88 85 ILE A C 1
ATOM 703 O O . ILE A 1 85 ? -6.094 7.546 8.363 1.00 95.88 85 ILE A O 1
ATOM 707 N N . ARG A 1 86 ? -5.799 9.658 7.663 1.00 94.38 86 ARG A N 1
ATOM 708 C CA . ARG A 1 86 ? -6.293 9.409 6.305 1.00 94.38 86 ARG A CA 1
ATOM 709 C C . ARG A 1 86 ? -5.442 8.363 5.587 1.00 94.38 86 ARG A C 1
ATOM 711 O O . ARG A 1 86 ? -6.002 7.445 5.016 1.00 94.38 86 ARG A O 1
ATOM 718 N N . GLN A 1 87 ? -4.111 8.468 5.641 1.00 94.38 87 GLN A N 1
ATOM 719 C CA . GLN A 1 87 ? -3.224 7.468 5.032 1.00 94.38 87 GLN A CA 1
ATOM 720 C C . GLN A 1 87 ? -3.419 6.075 5.636 1.00 94.38 87 GLN A C 1
ATOM 722 O O . GLN A 1 87 ? -3.397 5.088 4.907 1.00 94.38 87 GLN A O 1
ATOM 727 N N . TYR A 1 88 ? -3.619 5.989 6.952 1.00 96.06 88 TYR A N 1
ATOM 728 C CA . TYR A 1 88 ? -3.849 4.715 7.629 1.00 96.06 88 TYR A CA 1
ATOM 729 C C . TYR A 1 88 ? -5.162 4.087 7.168 1.00 96.06 88 TYR A C 1
ATOM 731 O O . TYR A 1 88 ? -5.173 2.933 6.756 1.00 96.06 88 TYR A O 1
ATOM 739 N N . ILE A 1 89 ? -6.241 4.868 7.145 1.00 95.88 89 ILE A N 1
ATOM 740 C CA . ILE A 1 89 ? -7.543 4.434 6.635 1.00 95.88 89 ILE A CA 1
ATOM 741 C C . ILE A 1 89 ? -7.466 4.036 5.159 1.00 95.88 89 ILE A C 1
ATOM 743 O O . ILE A 1 89 ? -7.969 2.979 4.796 1.00 95.88 89 ILE A O 1
ATOM 747 N N . ASP A 1 90 ? -6.801 4.833 4.320 1.00 94.81 90 ASP A N 1
ATOM 748 C CA . ASP A 1 90 ? -6.626 4.543 2.895 1.00 94.81 90 ASP A CA 1
ATOM 749 C C . ASP A 1 90 ? -5.935 3.189 2.681 1.00 94.81 90 ASP A C 1
ATOM 751 O O . ASP A 1 90 ? -6.358 2.414 1.823 1.00 94.81 90 ASP A O 1
ATOM 755 N N . VAL A 1 91 ? -4.910 2.867 3.480 1.00 95.44 91 VAL A N 1
ATOM 756 C CA . VAL A 1 91 ? -4.251 1.552 3.451 1.00 95.44 91 VAL A CA 1
ATOM 757 C C . VAL A 1 91 ? -5.201 0.446 3.904 1.00 95.44 91 VAL A C 1
ATOM 759 O O . VAL A 1 91 ? -5.342 -0.546 3.197 1.00 95.44 91 VAL A O 1
ATOM 762 N N . LEU A 1 92 ? -5.889 0.606 5.036 1.00 94.88 92 LEU A N 1
ATOM 763 C CA . LEU A 1 92 ? -6.801 -0.423 5.552 1.00 94.88 92 LEU A CA 1
ATOM 764 C C . LEU A 1 92 ? -7.961 -0.716 4.584 1.00 94.88 92 LEU A C 1
ATOM 766 O O . LEU A 1 92 ? -8.316 -1.877 4.388 1.00 94.88 92 LEU A O 1
ATOM 770 N N . CYS A 1 93 ? -8.503 0.317 3.934 1.00 92.81 93 CYS A N 1
ATOM 771 C CA . CYS A 1 93 ? -9.495 0.179 2.868 1.00 92.81 93 CYS A CA 1
ATOM 772 C C . CYS A 1 93 ? -8.906 -0.492 1.621 1.00 92.81 93 CYS A C 1
ATOM 774 O O . CYS A 1 93 ? -9.549 -1.350 1.024 1.00 92.81 93 CYS A O 1
ATOM 776 N N . SER A 1 94 ? -7.675 -0.135 1.232 1.00 92.56 94 SER A N 1
ATOM 777 C CA . SER A 1 94 ? -7.003 -0.735 0.069 1.00 92.56 94 SER A CA 1
ATOM 778 C C . SER A 1 94 ? -6.761 -2.231 0.237 1.00 92.56 94 SER A C 1
ATOM 780 O O . SER A 1 94 ? -6.731 -2.957 -0.751 1.00 92.56 94 SER A O 1
ATOM 782 N N . PHE A 1 95 ? -6.605 -2.677 1.485 1.00 91.88 95 PHE A N 1
ATOM 783 C CA . PHE A 1 95 ? -6.449 -4.081 1.851 1.00 91.88 95 PHE A CA 1
ATOM 784 C C . PHE A 1 95 ? -7.787 -4.783 2.159 1.00 91.88 95 PHE A C 1
ATOM 786 O O . PHE A 1 95 ? -7.789 -5.902 2.668 1.00 91.88 95 PHE A O 1
ATOM 793 N N . ASP A 1 96 ? -8.920 -4.129 1.868 1.00 90.06 96 ASP A N 1
ATOM 794 C CA . ASP A 1 96 ? -10.287 -4.614 2.119 1.00 90.06 96 ASP A CA 1
ATOM 795 C C . ASP A 1 96 ? -10.501 -5.112 3.564 1.00 90.06 96 ASP A C 1
ATOM 797 O O . ASP A 1 96 ? -11.276 -6.030 3.827 1.00 90.06 96 ASP A O 1
ATOM 801 N N . LEU A 1 97 ? -9.789 -4.514 4.527 1.00 91.31 97 LEU A N 1
ATOM 802 C CA . LEU A 1 97 ? -9.936 -4.828 5.951 1.00 91.31 97 LEU A CA 1
ATOM 803 C C . LEU A 1 97 ? -11.117 -4.073 6.554 1.00 91.31 97 LEU A C 1
ATOM 805 O O . LEU A 1 97 ? -11.855 -4.605 7.388 1.00 91.31 97 LEU A O 1
ATOM 809 N N . ILE A 1 98 ? -11.300 -2.832 6.105 1.00 93.38 98 ILE A N 1
ATOM 810 C CA . ILE A 1 98 ? -12.387 -1.948 6.509 1.00 93.38 98 ILE A CA 1
ATOM 811 C C . ILE A 1 98 ? -13.003 -1.291 5.276 1.00 93.38 98 ILE A C 1
ATOM 813 O O . ILE A 1 98 ? -12.365 -1.169 4.234 1.00 93.38 98 ILE A O 1
ATOM 817 N N . VAL A 1 99 ? -14.235 -0.815 5.403 1.00 93.25 99 VAL A N 1
ATOM 818 C CA . VAL A 1 99 ? -14.919 -0.028 4.377 1.00 93.25 99 VAL A CA 1
ATOM 819 C C . VAL A 1 99 ? -15.609 1.159 5.022 1.00 93.25 99 VAL A C 1
ATOM 821 O O . VAL A 1 99 ? -16.112 1.062 6.135 1.00 93.25 99 VAL A O 1
ATOM 824 N N . LYS A 1 100 ? -15.650 2.298 4.337 1.00 93.62 100 LYS A N 1
ATOM 825 C CA . LYS A 1 100 ? -16.364 3.473 4.839 1.00 93.62 100 LYS A CA 1
ATOM 826 C C . LYS A 1 100 ? -17.868 3.189 4.939 1.00 93.62 100 LYS A C 1
ATOM 828 O O . LYS A 1 100 ? -18.447 2.618 4.017 1.00 93.62 100 LYS A O 1
ATOM 833 N N . SER A 1 101 ? -18.493 3.590 6.044 1.00 93.56 101 SER A N 1
ATOM 834 C CA . SER A 1 101 ? -19.945 3.502 6.212 1.00 93.56 101 SER A CA 1
ATOM 835 C C . SER A 1 101 ? -20.659 4.485 5.283 1.00 93.56 101 SER A C 1
ATOM 837 O O . SER A 1 101 ? -20.215 5.619 5.095 1.00 93.56 101 SER A O 1
ATOM 839 N N . ASN A 1 102 ? -21.804 4.066 4.741 1.00 89.00 102 ASN A N 1
ATOM 840 C CA . ASN A 1 102 ? -22.652 4.927 3.913 1.00 89.00 102 ASN A CA 1
ATOM 841 C C . ASN A 1 102 ? -23.395 5.994 4.736 1.00 89.00 102 ASN A C 1
ATOM 843 O O . ASN A 1 102 ? -23.832 6.996 4.180 1.00 89.00 102 ASN A O 1
ATOM 847 N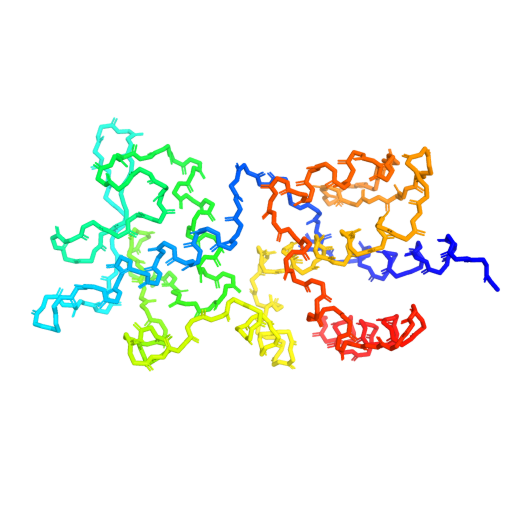 N . TYR A 1 103 ? -23.540 5.789 6.049 1.00 86.06 103 TYR A N 1
ATOM 848 C CA . TYR A 1 103 ? -24.357 6.644 6.917 1.00 86.06 103 TYR A CA 1
ATOM 849 C C . TYR A 1 103 ? -23.563 7.764 7.594 1.00 86.06 103 TYR A C 1
ATOM 851 O O . TYR A 1 103 ? -24.102 8.839 7.843 1.00 86.06 103 TYR A O 1
ATOM 859 N N . ASN A 1 104 ? -22.282 7.535 7.900 1.00 88.19 104 ASN A N 1
ATOM 860 C CA . ASN A 1 104 ? -21.438 8.508 8.589 1.00 88.19 104 ASN A CA 1
ATOM 861 C C . ASN A 1 104 ? -20.003 8.450 8.061 1.00 88.19 104 ASN A C 1
ATOM 863 O O . ASN A 1 104 ? -19.371 7.397 8.039 1.00 88.19 104 ASN A O 1
ATOM 867 N N . GLN A 1 105 ? -19.468 9.609 7.674 1.00 86.62 105 GLN A N 1
ATOM 868 C CA . GLN A 1 105 ? -18.146 9.712 7.063 1.00 86.62 105 GLN A CA 1
ATOM 869 C C . GLN A 1 105 ? -16.977 9.404 8.009 1.00 86.62 105 GLN A C 1
ATOM 871 O O . GLN A 1 105 ? -15.872 9.152 7.525 1.00 86.62 105 GLN A O 1
ATOM 876 N N . ASN A 1 106 ? -17.210 9.421 9.320 1.00 93.62 106 ASN A N 1
ATOM 877 C CA . ASN A 1 106 ? -16.209 9.084 10.330 1.00 93.62 106 ASN A CA 1
ATOM 878 C C . ASN A 1 106 ? -16.306 7.627 10.795 1.00 93.62 106 ASN A C 1
ATOM 880 O O . ASN A 1 106 ? -15.481 7.210 11.602 1.00 93.62 106 ASN A O 1
ATOM 884 N N . ILE A 1 107 ? -17.277 6.860 10.288 1.00 96.12 107 ILE A N 1
ATOM 885 C CA . ILE A 1 107 ? -17.481 5.459 10.659 1.00 96.12 107 ILE A CA 1
ATOM 886 C C . ILE A 1 107 ? -17.001 4.542 9.534 1.00 96.12 107 ILE A C 1
ATOM 888 O O . ILE A 1 107 ? -17.286 4.765 8.354 1.00 96.12 107 ILE A O 1
ATOM 892 N N . TYR A 1 108 ? -16.298 3.480 9.914 1.00 96.44 108 TYR A N 1
ATOM 893 C CA . TYR A 1 108 ? -15.809 2.429 9.030 1.00 96.44 108 TYR A CA 1
ATOM 894 C C . TYR A 1 108 ? -16.262 1.069 9.558 1.00 96.44 108 TYR A C 1
ATOM 896 O O . TYR A 1 108 ? -16.212 0.815 10.754 1.00 96.44 108 TYR A O 1
ATOM 904 N N . LEU A 1 109 ? -16.706 0.192 8.668 1.00 94.69 109 LEU A N 1
ATOM 905 C CA . LEU A 1 109 ? -17.153 -1.160 8.982 1.00 94.69 109 LEU A CA 1
ATOM 906 C C . LEU A 1 109 ? -16.032 -2.150 8.688 1.00 94.69 109 LEU A C 1
ATOM 908 O O . LEU A 1 109 ? -15.389 -2.065 7.642 1.00 94.69 109 LEU A O 1
ATOM 912 N N . ILE A 1 110 ? -15.824 -3.114 9.572 1.00 91.75 110 ILE A N 1
ATOM 913 C CA . ILE A 1 110 ? -14.845 -4.184 9.368 1.00 91.75 110 ILE A CA 1
ATOM 914 C C . ILE A 1 110 ? -15.423 -5.221 8.409 1.00 91.75 110 ILE A C 1
ATOM 916 O O . ILE A 1 110 ? -16.546 -5.690 8.585 1.00 91.75 110 ILE A O 1
ATOM 920 N N . LYS A 1 111 ? -14.649 -5.587 7.384 1.00 84.62 111 LYS A N 1
ATOM 921 C CA . LYS A 1 111 ? -15.083 -6.520 6.335 1.00 84.62 111 LYS A CA 1
ATOM 922 C C . LYS A 1 111 ? -14.810 -7.985 6.673 1.00 84.62 111 LYS A C 1
ATOM 924 O O . LYS A 1 111 ? -15.629 -8.836 6.344 1.00 84.62 111 LYS A O 1
ATOM 929 N N . LYS A 1 112 ? -13.675 -8.285 7.313 1.00 68.44 112 LYS A N 1
ATOM 930 C CA . LYS A 1 112 ? -13.192 -9.661 7.534 1.00 68.44 112 LYS A CA 1
ATOM 931 C C . LYS A 1 112 ? -12.752 -9.875 8.989 1.00 68.44 112 LYS A C 1
ATOM 933 O O . LYS A 1 112 ? -11.558 -9.910 9.268 1.00 68.44 112 LYS A O 1
ATOM 938 N N . ILE A 1 113 ? -13.698 -10.018 9.926 1.00 63.88 113 ILE A N 1
ATOM 939 C CA . ILE A 1 113 ? -13.381 -10.267 11.355 1.00 63.88 113 ILE A CA 1
ATOM 940 C C . ILE A 1 113 ? -12.509 -11.512 11.515 1.00 63.88 113 ILE A C 1
ATOM 942 O O . ILE A 1 113 ? -11.562 -11.509 12.295 1.00 63.88 113 ILE A O 1
ATOM 946 N N . GLU A 1 114 ? -12.843 -12.568 10.775 1.00 63.59 114 GLU A N 1
ATOM 947 C CA . GLU A 1 114 ? -12.175 -13.865 10.857 1.00 63.59 114 GLU A CA 1
ATOM 948 C C . GLU A 1 114 ? -10.702 -13.738 10.456 1.00 63.59 114 GLU A C 1
ATOM 950 O O . GLU A 1 114 ? -9.828 -14.191 11.184 1.00 63.59 114 GLU A O 1
ATOM 955 N N . ALA A 1 115 ? -10.394 -12.983 9.395 1.00 61.88 115 ALA A N 1
ATOM 956 C CA . ALA A 1 115 ? -9.014 -12.685 8.999 1.00 61.88 115 ALA A CA 1
ATOM 957 C C . ALA A 1 115 ? -8.231 -11.854 10.043 1.00 61.88 115 ALA A C 1
ATOM 959 O O . ALA A 1 115 ? -7.008 -11.765 9.967 1.00 61.88 115 ALA A O 1
ATOM 960 N N . LEU A 1 116 ? -8.922 -11.252 11.017 1.00 63.06 116 LEU A N 1
ATOM 961 C CA . LEU A 1 116 ? -8.362 -10.421 12.087 1.00 63.06 116 LEU A CA 1
ATOM 962 C C . LEU A 1 116 ? -8.433 -11.102 13.472 1.00 63.06 116 LEU A C 1
ATOM 964 O O . LEU A 1 116 ? -8.305 -10.435 14.506 1.00 63.06 116 LEU A O 1
ATOM 968 N N . SER A 1 117 ? -8.657 -12.421 13.527 1.00 65.00 117 SER A N 1
ATOM 969 C CA . SER A 1 117 ? -8.596 -13.189 14.774 1.00 65.00 117 SER A CA 1
ATOM 970 C C . SER A 1 117 ? -7.154 -13.455 15.208 1.00 65.00 117 SER A C 1
ATOM 972 O O . SER A 1 117 ? -6.296 -13.729 14.376 1.00 65.00 117 SER A O 1
ATOM 974 N N . PHE A 1 118 ? -6.904 -13.476 16.521 1.00 60.41 118 PHE A N 1
ATOM 975 C CA . PHE A 1 118 ? -5.578 -13.760 17.093 1.00 60.41 118 PHE A CA 1
ATOM 976 C C . PHE A 1 118 ? -5.047 -15.166 16.750 1.00 60.41 118 PHE A C 1
ATOM 978 O O . PHE A 1 118 ? -3.851 -15.415 16.802 1.00 60.41 118 PHE A O 1
ATOM 985 N N . GLU A 1 119 ? -5.943 -16.082 16.380 1.00 63.16 119 GLU A N 1
ATOM 986 C CA . GLU A 1 119 ? -5.618 -17.452 15.969 1.00 63.16 119 GLU A CA 1
ATOM 987 C C . GLU A 1 119 ? -5.000 -17.530 14.558 1.00 63.16 119 GLU A C 1
ATOM 989 O O . GLU A 1 119 ? -4.453 -18.565 14.189 1.00 63.16 119 GLU A O 1
ATOM 994 N N . ASN A 1 120 ? -5.046 -16.442 13.778 1.00 68.62 120 ASN A N 1
ATOM 995 C CA . ASN A 1 120 ? -4.532 -16.401 12.411 1.00 68.62 120 ASN A CA 1
ATOM 996 C C . ASN A 1 120 ? -3.135 -15.773 12.339 1.00 68.62 120 ASN A C 1
ATOM 998 O O . ASN A 1 120 ? -2.859 -14.740 12.950 1.00 68.62 120 ASN A O 1
ATOM 1002 N N . ILE A 1 121 ? -2.262 -16.364 11.517 1.00 78.19 121 ILE A N 1
ATOM 1003 C CA . ILE A 1 121 ? -0.972 -15.761 11.166 1.00 78.19 121 ILE A CA 1
ATOM 1004 C C . ILE A 1 121 ? -1.241 -14.604 10.203 1.00 78.19 121 ILE A C 1
ATOM 1006 O O . ILE A 1 121 ? -1.511 -14.808 9.018 1.00 78.19 121 ILE A O 1
ATOM 1010 N N . PHE A 1 122 ? -1.171 -13.376 10.712 1.00 85.31 122 PHE A N 1
ATOM 1011 C CA . PHE A 1 122 ? -1.354 -12.190 9.889 1.00 85.31 122 PHE A CA 1
ATOM 1012 C C . PHE A 1 122 ? -0.139 -11.958 8.986 1.00 85.31 122 PHE A C 1
ATOM 1014 O O . PHE A 1 122 ? 0.970 -11.692 9.457 1.00 85.31 122 PHE A O 1
ATOM 1021 N N . ASN A 1 123 ? -0.361 -12.043 7.675 1.00 87.94 123 ASN A N 1
ATOM 1022 C CA . ASN A 1 123 ? 0.644 -11.765 6.658 1.00 87.94 123 ASN A CA 1
ATOM 1023 C C . ASN A 1 123 ? 0.068 -10.820 5.586 1.00 87.94 123 ASN A C 1
ATOM 1025 O O . ASN A 1 123 ? -0.774 -11.249 4.790 1.00 87.94 123 ASN A O 1
ATOM 1029 N N . PRO A 1 124 ? 0.533 -9.558 5.521 1.00 89.31 124 PRO A N 1
ATOM 1030 C CA . PRO A 1 124 ? 0.126 -8.610 4.489 1.00 89.31 124 PRO A CA 1
ATOM 1031 C C . PRO A 1 124 ? 0.295 -9.107 3.049 1.00 89.31 124 PRO A C 1
ATOM 1033 O O . PRO A 1 124 ? -0.541 -8.770 2.213 1.00 89.31 124 PRO A O 1
ATOM 1036 N N . ASN A 1 125 ? 1.318 -9.920 2.753 1.00 90.50 125 ASN A N 1
ATOM 1037 C CA . ASN A 1 125 ? 1.542 -10.441 1.400 1.00 90.50 125 ASN A CA 1
ATOM 1038 C C . ASN A 1 125 ? 0.420 -11.373 0.949 1.00 90.50 125 ASN A C 1
ATOM 1040 O O . ASN A 1 125 ? -0.029 -11.259 -0.186 1.00 90.50 125 ASN A O 1
ATOM 1044 N N . ASN A 1 126 ? -0.093 -12.225 1.841 1.00 88.44 126 ASN A N 1
ATOM 1045 C CA . ASN A 1 126 ? -1.203 -13.122 1.511 1.00 88.44 126 ASN A CA 1
ATOM 1046 C C . ASN A 1 126 ? -2.463 -12.318 1.167 1.00 88.44 126 ASN A C 1
ATOM 1048 O O . ASN A 1 126 ? -3.131 -12.596 0.177 1.00 88.44 126 ASN A O 1
ATOM 1052 N N . ILE A 1 127 ? -2.758 -11.278 1.955 1.00 88.69 127 ILE A N 1
ATOM 1053 C CA . ILE A 1 127 ? -3.907 -10.400 1.705 1.00 88.69 127 ILE A CA 1
ATOM 1054 C C . ILE A 1 127 ? -3.722 -9.668 0.375 1.00 88.69 127 ILE A C 1
ATOM 1056 O O . ILE A 1 127 ? -4.638 -9.628 -0.441 1.00 88.69 127 ILE A O 1
ATOM 1060 N N . PHE A 1 128 ? -2.535 -9.109 0.139 1.00 91.12 128 PHE A N 1
ATOM 1061 C CA . PHE A 1 128 ? -2.244 -8.381 -1.089 1.00 91.12 128 PHE A CA 1
ATOM 1062 C C . PHE A 1 128 ? -2.363 -9.270 -2.333 1.00 91.12 128 PHE A C 1
ATOM 1064 O O . PHE A 1 128 ? -3.001 -8.868 -3.305 1.00 91.12 128 PHE A O 1
ATOM 1071 N N . PHE A 1 129 ? -1.817 -10.486 -2.283 1.00 90.31 129 PHE A N 1
ATOM 1072 C CA . PHE A 1 129 ? -1.901 -11.459 -3.370 1.00 90.31 129 PHE A CA 1
ATOM 1073 C C . PHE A 1 129 ? -3.354 -11.797 -3.725 1.00 90.31 129 PHE A C 1
ATOM 1075 O O . PHE A 1 129 ? -3.737 -11.687 -4.892 1.00 90.31 129 PHE A O 1
ATOM 1082 N N . GLU A 1 130 ? -4.185 -12.122 -2.729 1.00 87.06 130 GLU A N 1
ATOM 1083 C CA . GLU A 1 130 ? -5.606 -12.420 -2.954 1.00 87.06 130 GLU A CA 1
ATOM 1084 C C . GLU A 1 130 ? -6.346 -11.224 -3.569 1.00 87.06 130 GLU A C 1
ATOM 1086 O O . GLU A 1 130 ? -7.069 -11.374 -4.552 1.00 87.06 130 GLU A O 1
ATOM 1091 N N . LEU A 1 131 ? -6.100 -10.004 -3.078 1.00 87.12 131 LEU A N 1
ATOM 1092 C CA . LEU A 1 131 ? -6.736 -8.798 -3.620 1.00 87.12 131 LEU A CA 1
ATOM 1093 C C . LEU A 1 131 ? -6.385 -8.539 -5.085 1.00 87.12 131 LEU A C 1
ATOM 1095 O O . LEU A 1 131 ? -7.252 -8.089 -5.842 1.00 87.12 131 LEU A O 1
ATOM 1099 N N . VAL A 1 132 ? -5.134 -8.797 -5.480 1.00 87.69 132 VAL A N 1
ATOM 1100 C CA . VAL A 1 132 ? -4.696 -8.664 -6.874 1.00 87.69 132 VAL A CA 1
ATOM 1101 C C . VAL A 1 132 ? -5.335 -9.748 -7.736 1.00 87.69 132 VAL A C 1
ATOM 1103 O O . VAL A 1 132 ? -5.947 -9.437 -8.759 1.00 87.69 132 VAL A O 1
ATOM 1106 N N . LYS A 1 133 ? -5.271 -11.009 -7.300 1.00 84.94 133 LYS A N 1
ATOM 1107 C CA . LYS A 1 133 ? -5.816 -12.161 -8.029 1.00 84.94 133 LYS A CA 1
ATOM 1108 C C . LYS A 1 133 ? -7.328 -12.048 -8.250 1.00 84.94 133 LYS A C 1
ATOM 1110 O O . LYS A 1 133 ? -7.819 -12.269 -9.360 1.00 84.94 133 LYS A O 1
ATOM 1115 N N . GLU A 1 134 ? -8.064 -11.626 -7.226 1.00 84.31 134 GLU A N 1
ATOM 1116 C CA . GLU A 1 134 ? -9.513 -11.403 -7.281 1.00 84.31 134 GLU A CA 1
ATOM 1117 C C . GLU A 1 134 ? -9.896 -10.057 -7.920 1.00 84.31 134 GLU A C 1
ATOM 1119 O O . GLU A 1 134 ? -11.078 -9.777 -8.115 1.00 84.31 134 GLU A O 1
ATOM 1124 N N . ASN A 1 135 ? -8.916 -9.220 -8.287 1.00 84.00 135 ASN A N 1
ATOM 1125 C CA . ASN A 1 135 ? -9.113 -7.881 -8.857 1.00 84.00 135 ASN A CA 1
ATOM 1126 C C . ASN A 1 135 ? -9.922 -6.928 -7.962 1.00 84.00 135 ASN A C 1
ATOM 1128 O O . ASN A 1 135 ? -10.455 -5.918 -8.425 1.00 84.00 135 ASN A O 1
ATOM 1132 N N . ILE A 1 136 ? -9.988 -7.207 -6.658 1.00 79.94 136 ILE A N 1
ATOM 1133 C CA . ILE A 1 136 ? -10.672 -6.347 -5.686 1.00 79.94 136 ILE A CA 1
ATOM 1134 C C . ILE A 1 136 ? -9.993 -4.981 -5.625 1.00 79.94 136 ILE A C 1
ATOM 1136 O O . ILE A 1 136 ? -10.673 -3.959 -5.531 1.00 79.94 136 ILE A O 1
ATOM 1140 N N . PHE A 1 137 ? -8.664 -4.948 -5.742 1.00 80.00 137 PHE A N 1
ATOM 1141 C CA . PHE A 1 137 ? -7.890 -3.711 -5.674 1.00 80.00 137 PHE A CA 1
ATOM 1142 C C . PHE A 1 137 ? -8.267 -2.696 -6.772 1.00 80.00 137 PHE A C 1
ATOM 1144 O O . PHE A 1 137 ? -8.152 -1.493 -6.551 1.00 80.00 137 PHE A O 1
ATOM 1151 N N . LEU A 1 138 ? -8.793 -3.143 -7.923 1.00 83.38 138 LEU A N 1
ATOM 1152 C CA . LEU A 1 138 ? -9.238 -2.247 -8.998 1.00 83.38 138 LEU A CA 1
ATOM 1153 C C . LEU A 1 138 ? -10.396 -1.332 -8.573 1.00 83.38 138 LEU A C 1
ATOM 1155 O O . LEU A 1 138 ? -10.599 -0.284 -9.184 1.00 83.38 138 LEU A O 1
ATOM 1159 N N . LYS A 1 139 ? -11.126 -1.685 -7.508 1.00 81.75 139 LYS A N 1
ATOM 1160 C CA . LYS A 1 139 ? -12.235 -0.887 -6.966 1.00 81.75 139 LYS A CA 1
ATOM 1161 C C . LYS A 1 139 ? -11.771 0.360 -6.212 1.00 81.75 139 LYS A C 1
ATOM 1163 O O . LYS A 1 139 ? -12.549 1.300 -6.072 1.00 81.75 139 LYS A O 1
ATOM 1168 N N . TYR A 1 140 ? -10.533 0.379 -5.714 1.00 84.31 140 TYR A N 1
ATOM 1169 C CA . TYR A 1 140 ? -10.039 1.434 -4.832 1.00 84.31 140 TYR A CA 1
ATOM 1170 C C . TYR A 1 140 ? -8.838 2.147 -5.454 1.00 84.31 140 TYR A C 1
ATOM 1172 O O . TYR A 1 140 ? -7.797 1.542 -5.701 1.00 84.31 140 TYR A O 1
ATOM 1180 N N . GLU A 1 141 ? -8.946 3.466 -5.638 1.00 89.38 141 GLU A N 1
ATOM 1181 C CA . GLU A 1 141 ? -7.871 4.282 -6.222 1.00 89.38 141 GLU A CA 1
ATOM 1182 C C . GLU A 1 141 ? -6.545 4.106 -5.465 1.00 89.38 141 GLU A C 1
ATOM 1184 O O . GLU A 1 141 ? -5.491 3.938 -6.067 1.00 89.38 141 GLU A O 1
ATOM 1189 N N . GLN A 1 142 ? -6.597 4.065 -4.133 1.00 91.38 142 GLN A N 1
ATOM 1190 C CA . GLN A 1 142 ? -5.401 3.907 -3.305 1.00 91.38 142 GLN A CA 1
ATOM 1191 C C . GLN A 1 142 ? -4.782 2.510 -3.429 1.00 91.38 142 GLN A C 1
ATOM 1193 O O . GLN A 1 142 ? -3.559 2.387 -3.390 1.00 91.38 142 GLN A O 1
ATOM 1198 N N . ALA A 1 143 ? -5.585 1.474 -3.676 1.00 92.19 143 ALA A N 1
ATOM 1199 C CA . ALA A 1 143 ? -5.073 0.129 -3.895 1.00 92.19 143 ALA A CA 1
ATOM 1200 C C . ALA A 1 143 ? -4.376 0.013 -5.260 1.00 92.19 143 ALA A C 1
ATOM 1202 O O . ALA A 1 143 ? -3.296 -0.572 -5.338 1.00 92.19 143 ALA A O 1
ATOM 1203 N N . LYS A 1 144 ? -4.909 0.663 -6.309 1.00 94.31 144 LYS A N 1
ATOM 1204 C CA . LYS A 1 144 ? -4.208 0.821 -7.600 1.00 94.31 144 LYS A CA 1
ATOM 1205 C C . LYS A 1 144 ? -2.853 1.511 -7.426 1.00 94.31 144 LYS A C 1
ATOM 1207 O O . LYS A 1 144 ? -1.857 1.049 -7.980 1.00 94.31 144 LYS A O 1
ATOM 1212 N N . LYS A 1 145 ? -2.784 2.568 -6.609 1.00 95.00 145 LYS A N 1
ATOM 1213 C CA . LYS A 1 145 ? -1.516 3.251 -6.303 1.00 95.00 145 LYS A CA 1
ATOM 1214 C C . LYS A 1 145 ? -0.520 2.358 -5.571 1.00 95.00 145 LYS A C 1
ATOM 1216 O O . LYS A 1 145 ? 0.649 2.349 -5.941 1.00 95.00 145 LYS A O 1
ATOM 1221 N N . ILE A 1 146 ? -0.962 1.597 -4.565 1.00 95.38 146 ILE A N 1
ATOM 1222 C CA . ILE A 1 146 ? -0.099 0.635 -3.855 1.00 95.38 146 ILE A CA 1
ATOM 1223 C C . ILE A 1 146 ? 0.432 -0.414 -4.833 1.00 95.38 146 ILE A C 1
ATOM 1225 O O . ILE A 1 146 ? 1.639 -0.647 -4.863 1.00 95.38 146 ILE A O 1
ATOM 1229 N N . PHE A 1 147 ? -0.442 -0.990 -5.663 1.00 95.56 147 PHE A N 1
ATOM 1230 C CA . PHE A 1 147 ? -0.059 -1.980 -6.666 1.00 95.56 147 PHE A CA 1
ATOM 1231 C C . PHE A 1 147 ? 0.985 -1.436 -7.641 1.00 95.56 147 PHE A C 1
ATOM 1233 O O . PHE A 1 147 ? 2.076 -1.996 -7.754 1.00 95.56 147 PHE A O 1
ATOM 1240 N N . TYR A 1 148 ? 0.707 -0.287 -8.257 1.00 96.25 148 TYR A N 1
ATOM 1241 C CA . TYR A 1 148 ? 1.649 0.375 -9.154 1.00 96.25 148 TYR A CA 1
ATOM 1242 C C . TYR A 1 148 ? 2.981 0.689 -8.464 1.00 96.25 148 TYR A C 1
ATOM 1244 O O . TYR A 1 148 ? 4.045 0.404 -9.006 1.00 96.25 148 TYR A O 1
ATOM 1252 N N . SER A 1 149 ? 2.953 1.215 -7.237 1.00 96.75 149 SER A N 1
ATOM 1253 C CA . SER A 1 149 ? 4.164 1.483 -6.459 1.00 96.75 149 SER A CA 1
ATOM 1254 C C . SER A 1 149 ? 4.993 0.227 -6.168 1.00 96.75 149 SER A C 1
ATOM 1256 O O . SER A 1 149 ? 6.220 0.316 -6.189 1.00 96.75 149 SER A O 1
ATOM 1258 N N . CYS A 1 150 ? 4.366 -0.933 -5.943 1.00 96.81 150 CYS A N 1
ATOM 1259 C CA . CYS A 1 150 ? 5.073 -2.207 -5.766 1.00 96.81 150 CYS A CA 1
ATOM 1260 C C . CYS A 1 150 ? 5.752 -2.663 -7.066 1.00 96.81 150 CYS A C 1
ATOM 1262 O O . CYS A 1 150 ? 6.926 -3.035 -7.036 1.00 96.81 150 CYS A O 1
ATOM 1264 N N . ILE A 1 1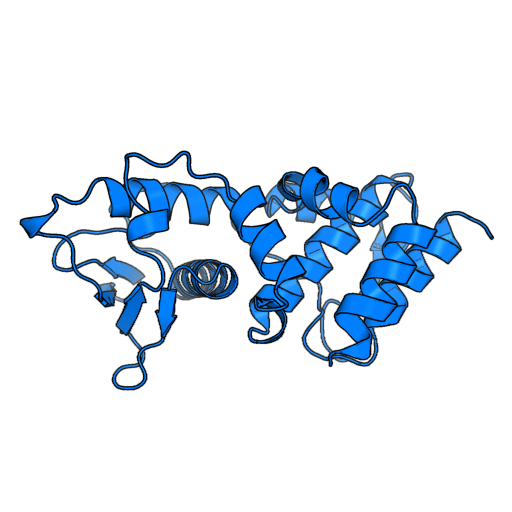51 ? 5.066 -2.541 -8.210 1.00 97.06 151 ILE A N 1
ATOM 1265 C CA . ILE A 1 151 ? 5.646 -2.819 -9.535 1.00 97.06 151 ILE A CA 1
ATOM 1266 C C . ILE A 1 151 ? 6.844 -1.905 -9.806 1.00 97.06 151 ILE A C 1
ATOM 1268 O O . ILE A 1 151 ? 7.934 -2.390 -10.096 1.00 97.06 151 ILE A O 1
ATOM 1272 N N . ILE A 1 152 ? 6.686 -0.590 -9.629 1.00 97.56 152 ILE A N 1
ATOM 1273 C CA . ILE A 1 152 ? 7.780 0.375 -9.803 1.00 97.56 152 ILE A CA 1
ATOM 1274 C C . ILE A 1 152 ? 8.956 0.067 -8.873 1.00 97.56 152 ILE A C 1
ATOM 1276 O O . ILE A 1 152 ? 10.105 0.131 -9.305 1.00 97.56 152 ILE A O 1
ATOM 1280 N N . SER A 1 153 ? 8.683 -0.295 -7.616 1.00 97.19 153 SER A N 1
ATOM 1281 C CA . SER A 1 153 ? 9.719 -0.692 -6.660 1.00 97.19 153 SER A CA 1
ATOM 1282 C C . SER A 1 153 ? 10.511 -1.901 -7.159 1.00 97.19 153 SER A C 1
ATOM 1284 O O . SER A 1 153 ? 11.738 -1.896 -7.063 1.00 97.19 153 SER A O 1
ATOM 1286 N N . LYS A 1 154 ? 9.828 -2.926 -7.691 1.00 97.06 154 LYS A N 1
ATOM 1287 C CA . LYS A 1 154 ? 10.477 -4.129 -8.226 1.00 97.06 154 LYS A CA 1
ATOM 1288 C C . LYS A 1 154 ? 11.311 -3.788 -9.455 1.00 97.06 154 LYS A C 1
ATOM 1290 O O . LYS A 1 154 ? 12.491 -4.117 -9.480 1.00 97.06 154 LYS A O 1
ATOM 1295 N N . LEU A 1 155 ? 10.736 -3.074 -10.423 1.00 97.38 155 LEU A N 1
ATOM 1296 C CA . LEU A 1 155 ? 11.431 -2.700 -11.655 1.00 97.38 155 LEU A CA 1
ATOM 1297 C C . LEU A 1 155 ? 12.678 -1.861 -11.367 1.00 97.38 155 LEU A C 1
ATOM 1299 O O . LEU A 1 155 ? 13.746 -2.191 -11.861 1.00 97.38 155 LEU A O 1
ATOM 1303 N N . ALA A 1 156 ? 12.581 -0.837 -10.513 1.00 97.25 156 ALA A N 1
ATOM 1304 C CA . ALA A 1 156 ? 13.724 0.010 -10.167 1.00 97.25 156 ALA A CA 1
ATOM 1305 C C . ALA A 1 156 ? 14.874 -0.765 -9.502 1.00 97.25 156 ALA A C 1
ATOM 1307 O O . ALA A 1 156 ? 16.023 -0.365 -9.637 1.00 97.25 156 ALA A O 1
ATOM 1308 N N . SER A 1 157 ? 14.581 -1.869 -8.805 1.00 95.81 157 SER A N 1
ATOM 1309 C CA . SER A 1 157 ? 15.602 -2.700 -8.151 1.00 95.81 157 SER A CA 1
ATOM 1310 C C . SER A 1 157 ? 16.451 -3.543 -9.110 1.00 95.81 157 SER A C 1
ATOM 1312 O O . SER A 1 157 ? 17.439 -4.124 -8.672 1.00 95.81 157 SER A O 1
ATOM 1314 N N . LEU A 1 158 ? 16.076 -3.612 -10.393 1.00 95.31 158 LEU A N 1
ATOM 1315 C CA . LEU A 1 158 ? 16.795 -4.363 -11.429 1.00 95.31 158 LEU A CA 1
ATOM 1316 C C . LEU A 1 158 ? 17.904 -3.552 -12.119 1.00 95.31 158 LEU A C 1
ATOM 1318 O O . LEU A 1 158 ? 18.593 -4.092 -12.980 1.00 95.31 158 LEU A O 1
ATOM 1322 N N . PHE A 1 159 ? 18.041 -2.270 -11.779 1.00 94.94 159 PHE A N 1
ATOM 1323 C CA . PHE A 1 159 ? 18.889 -1.305 -12.477 1.00 94.94 159 PHE A CA 1
ATOM 1324 C C . PHE A 1 159 ? 19.936 -0.698 -11.542 1.00 94.94 159 PHE A C 1
ATOM 1326 O O . PHE A 1 159 ? 19.758 -0.678 -10.318 1.00 94.94 159 PHE A O 1
ATOM 1333 N N . GLU A 1 160 ? 21.011 -0.170 -12.125 1.00 92.62 160 GLU A N 1
ATOM 1334 C CA . GLU A 1 160 ? 22.031 0.577 -11.392 1.00 92.62 160 GLU A CA 1
ATOM 1335 C C . GLU A 1 160 ? 21.471 1.899 -10.834 1.00 92.62 160 GLU A C 1
ATOM 1337 O O . GLU A 1 160 ? 20.413 2.401 -11.226 1.00 92.62 160 GLU A O 1
ATOM 1342 N N . GLU A 1 161 ? 22.167 2.465 -9.847 1.00 90.25 161 GLU A N 1
ATOM 1343 C CA . GLU A 1 161 ? 21.661 3.596 -9.063 1.00 90.25 161 GLU A CA 1
ATOM 1344 C C . GLU A 1 161 ? 21.427 4.876 -9.887 1.00 90.25 161 GLU A C 1
ATOM 1346 O O . GLU A 1 161 ? 20.522 5.659 -9.570 1.00 90.25 161 GLU A O 1
ATOM 1351 N N . ASP A 1 162 ? 22.240 5.107 -10.918 1.00 92.38 162 ASP A N 1
ATOM 1352 C CA . ASP A 1 162 ? 22.222 6.293 -11.775 1.00 92.38 162 ASP A CA 1
ATOM 1353 C C . ASP A 1 162 ? 21.288 6.171 -12.989 1.00 92.38 162 ASP A C 1
ATOM 1355 O O . ASP A 1 162 ? 20.919 7.198 -13.577 1.00 92.38 162 ASP A O 1
ATOM 1359 N N . GLU A 1 163 ? 20.838 4.956 -13.308 1.00 95.88 163 GLU A N 1
ATOM 1360 C CA . GLU A 1 163 ? 19.810 4.707 -14.314 1.00 95.88 163 GLU A CA 1
ATOM 1361 C C . GLU A 1 163 ? 18.477 5.371 -13.939 1.00 95.88 163 GLU A C 1
ATOM 1363 O O . GLU A 1 163 ? 18.204 5.714 -12.785 1.00 95.88 163 GLU A O 1
ATOM 1368 N N . THR A 1 164 ? 17.618 5.590 -14.938 1.00 96.56 164 THR A N 1
ATOM 1369 C CA . THR A 1 164 ? 16.357 6.324 -14.752 1.00 96.56 164 THR A CA 1
ATOM 1370 C C . THR A 1 164 ? 15.159 5.607 -15.342 1.00 96.56 164 THR A C 1
ATOM 1372 O O . THR A 1 164 ? 15.239 5.115 -16.464 1.00 96.56 164 THR A O 1
ATOM 1375 N N . LEU A 1 165 ? 14.021 5.684 -14.655 1.00 96.81 165 LEU A N 1
ATOM 1376 C CA . LEU A 1 165 ? 12.712 5.254 -15.150 1.00 96.81 165 LEU A CA 1
ATOM 1377 C C . LEU A 1 165 ? 11.774 6.459 -15.288 1.00 96.81 165 LEU A C 1
ATOM 1379 O O . LEU A 1 165 ? 11.894 7.443 -14.549 1.00 96.81 165 LEU A O 1
ATOM 1383 N N . TYR A 1 166 ? 10.826 6.387 -16.224 1.00 96.56 166 TYR A N 1
ATOM 1384 C CA . TYR A 1 166 ? 9.790 7.406 -16.392 1.00 96.56 166 TYR A CA 1
ATOM 1385 C C . TYR A 1 166 ? 8.522 6.972 -15.660 1.00 96.56 166 TYR A C 1
ATOM 1387 O O . TYR A 1 166 ? 7.791 6.112 -16.146 1.00 96.56 166 TYR A O 1
ATOM 1395 N N . ILE A 1 167 ? 8.254 7.570 -14.497 1.00 95.75 167 ILE A N 1
ATOM 1396 C CA . ILE A 1 167 ? 7.168 7.154 -13.598 1.00 95.75 167 ILE A CA 1
ATOM 1397 C C . ILE A 1 167 ? 6.114 8.242 -13.407 1.00 95.75 167 ILE A C 1
ATOM 1399 O O . ILE A 1 167 ? 6.409 9.436 -13.373 1.00 95.75 167 ILE A O 1
ATOM 1403 N N . LYS A 1 168 ? 4.859 7.823 -13.254 1.00 92.88 168 LYS A N 1
ATOM 1404 C CA . LYS A 1 168 ? 3.714 8.702 -13.014 1.00 92.88 168 LYS A CA 1
ATOM 1405 C C . LYS A 1 168 ? 3.564 8.988 -11.514 1.00 92.88 168 LYS A C 1
ATOM 1407 O O . LYS A 1 168 ? 3.266 8.075 -10.755 1.00 92.88 168 LYS A O 1
ATOM 1412 N N . PHE A 1 169 ? 3.738 10.236 -11.070 1.00 90.94 169 PHE A N 1
ATOM 1413 C CA . PHE A 1 169 ? 3.391 10.661 -9.693 1.00 90.94 169 PHE A CA 1
ATOM 1414 C C . PHE A 1 169 ? 2.016 11.331 -9.596 1.00 90.94 169 PHE A C 1
ATOM 1416 O O . PHE A 1 169 ? 1.484 11.532 -8.507 1.00 90.94 169 PHE A O 1
ATOM 1423 N N . ASN A 1 170 ? 1.463 11.731 -10.737 1.00 87.88 170 ASN A N 1
ATOM 1424 C CA . ASN A 1 170 ? 0.163 12.370 -10.869 1.00 87.88 170 ASN A CA 1
ATOM 1425 C C . ASN A 1 170 ? -0.402 12.087 -12.267 1.00 87.88 170 ASN A C 1
ATOM 1427 O O . ASN A 1 170 ? 0.315 11.633 -13.153 1.00 87.88 170 ASN A O 1
ATOM 1431 N N . ASN A 1 171 ? -1.668 12.425 -12.490 1.00 81.06 171 ASN A N 1
ATOM 1432 C CA . ASN A 1 171 ? -2.364 12.089 -13.735 1.00 81.06 171 ASN A CA 1
ATOM 1433 C C . ASN A 1 171 ? -1.936 12.896 -14.964 1.00 81.06 171 ASN A C 1
ATOM 1435 O O . ASN A 1 171 ? -2.405 12.614 -16.058 1.00 81.06 171 ASN A O 1
ATOM 1439 N N . LYS A 1 172 ? -1.064 13.898 -14.809 1.00 79.56 172 LYS A N 1
ATOM 1440 C CA . LYS A 1 172 ? -0.728 14.824 -15.896 1.00 79.56 172 LYS A CA 1
ATOM 1441 C C . LYS A 1 172 ? 0.456 14.358 -16.727 1.00 79.56 172 LYS A C 1
ATOM 1443 O O . LYS A 1 172 ? 0.434 14.532 -17.939 1.00 79.56 172 LYS A O 1
ATOM 1448 N N . LYS A 1 173 ? 1.516 13.846 -16.092 1.00 84.00 173 LYS A N 1
ATOM 1449 C CA . LYS A 1 173 ? 2.734 13.441 -16.807 1.00 84.00 173 LYS A CA 1
ATOM 1450 C C . LYS A 1 173 ? 3.581 12.441 -16.033 1.00 84.00 173 LYS A C 1
ATOM 1452 O O . LYS A 1 173 ? 3.576 12.421 -14.800 1.00 84.00 173 LYS A O 1
ATOM 1457 N N . LYS A 1 174 ? 4.376 11.683 -16.787 1.00 91.31 174 LYS A N 1
ATOM 1458 C CA . LYS A 1 174 ? 5.530 10.957 -16.259 1.00 91.31 174 LYS A CA 1
ATOM 1459 C C . LYS A 1 174 ? 6.672 11.915 -15.949 1.00 91.31 174 LYS A C 1
ATOM 1461 O O . LYS A 1 174 ? 6.863 12.931 -16.618 1.00 91.31 174 LYS A O 1
ATOM 1466 N N . GLU A 1 175 ? 7.451 11.552 -14.947 1.00 94.44 175 GLU A N 1
ATOM 1467 C CA . GLU A 1 175 ? 8.676 12.229 -14.553 1.00 94.44 175 GLU A CA 1
ATOM 1468 C C . GLU A 1 175 ? 9.844 11.255 -14.690 1.00 94.44 175 GLU A C 1
ATOM 1470 O O . GLU A 1 175 ? 9.716 10.076 -14.362 1.00 94.44 175 GLU A O 1
ATOM 1475 N N . LYS A 1 176 ? 10.982 11.748 -15.185 1.00 96.31 176 LYS A N 1
ATOM 1476 C CA . LYS A 1 176 ? 12.230 10.983 -15.238 1.00 96.31 176 LYS A CA 1
ATOM 1477 C C . LYS A 1 176 ? 12.854 10.982 -13.845 1.00 96.31 176 LYS A C 1
ATOM 1479 O O . LYS A 1 176 ? 13.179 12.050 -13.329 1.00 96.31 176 LYS A O 1
ATOM 1484 N N . VAL A 1 177 ? 13.023 9.808 -13.246 1.00 96.69 177 VAL A N 1
ATOM 1485 C CA . VAL A 1 177 ? 13.505 9.660 -11.864 1.00 96.69 177 VAL A CA 1
ATOM 1486 C C . VAL A 1 177 ? 14.629 8.641 -11.823 1.00 96.69 177 VAL A C 1
ATOM 1488 O O . VAL A 1 177 ? 14.538 7.611 -12.488 1.00 96.69 177 VAL A O 1
ATOM 1491 N N . LYS A 1 178 ? 15.677 8.916 -11.042 1.00 97.31 178 LYS A N 1
ATOM 1492 C CA . LYS A 1 178 ? 16.762 7.956 -10.827 1.00 97.31 178 LYS A CA 1
ATOM 1493 C C . LYS A 1 178 ? 16.284 6.758 -10.012 1.00 97.31 178 LYS A C 1
ATOM 1495 O O . LYS A 1 178 ? 15.545 6.927 -9.036 1.00 97.31 178 LYS A O 1
ATOM 1500 N N . CYS A 1 179 ? 16.748 5.565 -10.369 1.00 97.06 179 CYS A N 1
ATOM 1501 C CA . CYS A 1 179 ? 16.405 4.322 -9.685 1.00 97.06 179 CYS A CA 1
ATOM 1502 C C . CYS A 1 179 ? 16.746 4.392 -8.190 1.00 97.06 179 CYS A C 1
ATOM 1504 O O . CYS A 1 179 ? 15.926 3.993 -7.362 1.00 97.06 179 CYS A O 1
ATOM 1506 N N . ILE A 1 180 ? 17.863 5.027 -7.813 1.00 96.56 180 ILE A N 1
ATOM 1507 C CA . ILE A 1 180 ? 18.228 5.219 -6.400 1.00 96.56 180 ILE A CA 1
ATOM 1508 C C . ILE A 1 180 ? 17.189 6.007 -5.588 1.00 96.56 180 ILE A C 1
ATOM 1510 O O . ILE A 1 180 ? 16.917 5.673 -4.431 1.00 96.56 180 ILE A O 1
ATOM 1514 N N . ASP A 1 181 ? 16.566 7.028 -6.178 1.00 96.06 181 ASP A N 1
ATOM 1515 C CA . ASP A 1 181 ? 15.567 7.852 -5.490 1.00 96.06 181 ASP A CA 1
ATOM 1516 C C . ASP A 1 181 ? 14.245 7.093 -5.337 1.00 96.06 181 ASP A C 1
ATOM 1518 O O . ASP A 1 181 ? 13.594 7.170 -4.288 1.00 96.06 181 ASP A O 1
ATOM 1522 N N . ILE A 1 182 ? 13.887 6.293 -6.349 1.00 96.56 182 ILE A N 1
ATOM 1523 C CA . ILE A 1 182 ? 12.752 5.366 -6.284 1.00 96.56 182 ILE A CA 1
ATOM 1524 C C . ILE A 1 182 ? 12.985 4.356 -5.159 1.00 96.56 182 ILE A C 1
ATOM 1526 O O . ILE A 1 182 ? 12.142 4.234 -4.270 1.00 96.56 182 ILE A O 1
ATOM 1530 N N . ILE A 1 183 ? 14.140 3.683 -5.141 1.00 95.81 183 ILE A N 1
ATOM 1531 C CA . ILE A 1 183 ? 14.485 2.659 -4.145 1.00 95.81 183 ILE A CA 1
ATOM 1532 C C . ILE A 1 183 ? 14.462 3.241 -2.726 1.00 95.81 183 ILE A C 1
ATOM 1534 O O . ILE A 1 183 ? 13.875 2.635 -1.826 1.00 95.81 183 ILE A O 1
ATOM 1538 N N . LYS A 1 184 ? 15.043 4.429 -2.504 1.00 94.81 184 LYS A N 1
ATOM 1539 C CA . LYS A 1 184 ? 15.012 5.111 -1.194 1.00 94.81 184 LYS A CA 1
ATOM 1540 C C . LYS A 1 184 ? 13.582 5.372 -0.723 1.00 94.81 184 LYS A C 1
ATOM 1542 O O . LYS A 1 184 ? 13.246 5.074 0.427 1.00 94.81 184 LYS A O 1
ATOM 1547 N N . GLN A 1 185 ? 12.728 5.891 -1.604 1.00 94.19 185 GLN A N 1
ATOM 1548 C CA . GLN A 1 185 ? 11.329 6.153 -1.273 1.00 94.19 185 GLN A CA 1
ATOM 1549 C C . GLN A 1 185 ? 10.550 4.853 -1.026 1.00 94.19 185 GLN A C 1
ATOM 1551 O O . GLN A 1 185 ? 9.754 4.791 -0.086 1.00 94.19 185 GLN A O 1
ATOM 1556 N N . CYS A 1 186 ? 10.807 3.806 -1.812 1.00 95.19 186 CYS A N 1
ATOM 1557 C CA . CYS A 1 186 ? 10.173 2.500 -1.650 1.00 95.19 186 CYS A CA 1
ATOM 1558 C C . CYS A 1 186 ? 10.542 1.856 -0.314 1.00 95.19 186 CYS A C 1
ATOM 1560 O O . CYS A 1 186 ? 9.636 1.475 0.426 1.00 95.19 186 CYS A O 1
ATOM 1562 N N . LYS A 1 187 ? 11.830 1.874 0.064 1.00 93.56 187 LYS A N 1
ATOM 1563 C CA . LYS A 1 187 ? 12.317 1.407 1.375 1.00 93.56 187 LYS A CA 1
ATOM 1564 C C . LYS A 1 187 ? 11.611 2.099 2.540 1.00 93.56 187 LYS A C 1
ATOM 1566 O O . LYS A 1 187 ? 11.279 1.450 3.532 1.00 93.56 187 LYS A O 1
ATOM 1571 N N . LYS A 1 188 ? 11.331 3.402 2.418 1.00 92.31 188 LYS A N 1
ATOM 1572 C CA . LYS A 1 188 ? 10.588 4.166 3.433 1.00 92.31 188 LYS A CA 1
ATOM 1573 C C . LYS A 1 188 ? 9.113 3.752 3.533 1.00 92.31 188 LYS A C 1
ATOM 1575 O O . LYS A 1 188 ? 8.565 3.756 4.631 1.00 92.31 188 LYS A O 1
ATOM 1580 N N . CYS A 1 189 ? 8.484 3.395 2.413 1.00 92.69 189 CYS A N 1
ATOM 1581 C CA . CYS A 1 189 ? 7.070 2.995 2.350 1.00 92.69 189 CYS A CA 1
ATOM 1582 C C . CYS A 1 189 ? 6.847 1.487 2.570 1.00 92.69 189 CYS A C 1
ATOM 1584 O O . CYS A 1 189 ? 5.721 1.069 2.833 1.00 92.69 189 CYS A O 1
ATOM 1586 N N . GLY A 1 190 ? 7.900 0.673 2.477 1.00 94.38 190 GLY A N 1
ATOM 1587 C CA . GLY A 1 190 ? 7.805 -0.783 2.573 1.00 94.38 190 GLY A CA 1
ATOM 1588 C C . GLY A 1 190 ? 7.295 -1.466 1.300 1.00 94.38 190 GLY A C 1
ATOM 1589 O O . GLY A 1 190 ? 6.792 -2.575 1.391 1.00 94.38 190 GLY A O 1
ATOM 1590 N N . TYR A 1 191 ? 7.391 -0.841 0.118 1.00 96.06 191 TYR A N 1
ATOM 1591 C CA . TYR A 1 191 ? 6.905 -1.471 -1.125 1.00 96.06 191 TYR A CA 1
ATOM 1592 C C . TYR A 1 191 ? 7.702 -2.723 -1.507 1.00 96.06 191 TYR A C 1
ATOM 1594 O O . TYR A 1 191 ? 7.144 -3.659 -2.069 1.00 96.06 191 TYR A O 1
ATOM 1602 N N . GLN A 1 192 ? 8.986 -2.773 -1.146 1.00 94.69 192 GLN A N 1
ATOM 1603 C CA . GLN A 1 192 ? 9.831 -3.946 -1.362 1.00 94.69 192 GLN A CA 1
ATOM 1604 C C . GLN A 1 192 ? 9.405 -5.173 -0.549 1.00 94.69 192 GLN A C 1
ATOM 1606 O O . GLN A 1 192 ? 9.764 -6.291 -0.900 1.00 94.69 192 GLN A O 1
ATOM 1611 N N . ASP A 1 193 ? 8.629 -4.977 0.521 1.00 94.94 193 ASP A N 1
ATOM 1612 C CA . ASP A 1 193 ? 8.155 -6.080 1.358 1.00 94.94 193 ASP A CA 1
ATOM 1613 C C . ASP A 1 193 ? 7.138 -6.963 0.585 1.00 94.94 193 ASP A C 1
ATOM 1615 O O . ASP A 1 193 ? 6.938 -8.125 0.934 1.00 94.94 193 ASP A O 1
ATOM 1619 N N . PHE A 1 194 ? 6.576 -6.448 -0.522 1.00 95.00 194 PHE A N 1
ATOM 1620 C CA . PHE A 1 194 ? 5.646 -7.144 -1.421 1.00 95.00 194 PHE A CA 1
ATOM 1621 C C . PHE A 1 194 ? 6.313 -7.802 -2.642 1.00 95.00 194 PHE A C 1
ATOM 1623 O O . PHE A 1 194 ? 5.611 -8.270 -3.536 1.00 95.00 194 PHE A O 1
ATOM 1630 N N . PHE A 1 195 ? 7.648 -7.855 -2.726 1.00 94.94 195 PHE A N 1
ATOM 1631 C CA . PHE A 1 195 ? 8.332 -8.414 -3.903 1.00 94.94 195 PHE A CA 1
ATOM 1632 C C . PHE A 1 195 ? 7.965 -9.863 -4.197 1.00 94.94 195 PHE A C 1
ATOM 1634 O O . PHE A 1 195 ? 7.751 -10.177 -5.360 1.00 94.94 195 PHE A O 1
ATOM 1641 N N . SER A 1 196 ? 7.801 -10.706 -3.175 1.00 93.44 196 SER A N 1
ATOM 1642 C CA . SER A 1 196 ? 7.397 -12.100 -3.389 1.00 93.44 196 SER A CA 1
ATOM 1643 C C . SER A 1 196 ? 6.050 -12.207 -4.107 1.00 93.44 196 SER A C 1
ATOM 1645 O O . SER A 1 196 ? 5.887 -13.051 -4.972 1.00 93.44 196 SER A O 1
ATOM 1647 N N . VAL A 1 197 ? 5.109 -11.306 -3.799 1.00 93.12 197 VAL A N 1
ATOM 1648 C CA . VAL A 1 197 ? 3.795 -11.258 -4.458 1.00 93.12 197 VAL A CA 1
ATOM 1649 C C . VAL A 1 197 ? 3.939 -10.871 -5.928 1.00 93.12 197 VAL A C 1
ATOM 1651 O O . VAL A 1 197 ? 3.240 -11.414 -6.774 1.00 93.12 197 VAL A O 1
ATOM 1654 N N . ILE A 1 198 ? 4.841 -9.934 -6.239 1.00 94.31 198 ILE A N 1
ATOM 1655 C CA . ILE A 1 198 ? 5.115 -9.538 -7.626 1.00 94.31 198 ILE A CA 1
ATOM 1656 C C . ILE A 1 198 ? 5.807 -10.671 -8.393 1.00 94.31 198 ILE A C 1
ATOM 1658 O O . ILE A 1 198 ? 5.493 -10.893 -9.559 1.00 94.31 198 ILE A O 1
ATOM 1662 N N . ASP A 1 199 ? 6.712 -11.397 -7.738 1.00 92.50 199 ASP A N 1
ATOM 1663 C CA . ASP A 1 199 ? 7.437 -12.531 -8.320 1.00 92.50 199 ASP A CA 1
ATOM 1664 C C . ASP A 1 199 ? 6.504 -13.722 -8.619 1.00 92.50 199 ASP A C 1
ATOM 1666 O O . ASP A 1 199 ? 6.752 -14.485 -9.548 1.00 92.50 199 ASP A O 1
ATOM 1670 N N . ASP A 1 200 ? 5.376 -13.842 -7.912 1.00 93.12 200 ASP A N 1
ATOM 1671 C CA . ASP A 1 200 ? 4.346 -14.846 -8.210 1.00 93.12 200 ASP A CA 1
ATOM 1672 C C . ASP A 1 200 ? 3.551 -14.545 -9.499 1.00 93.12 200 ASP A C 1
ATOM 1674 O O . ASP A 1 200 ? 2.816 -15.407 -9.990 1.00 93.12 200 ASP A O 1
ATOM 1678 N N . PHE A 1 201 ? 3.677 -13.343 -10.076 1.00 90.94 201 PHE A N 1
ATOM 1679 C CA . PHE A 1 201 ? 3.007 -12.988 -11.334 1.00 90.94 201 PHE A CA 1
ATOM 1680 C C . PHE A 1 201 ? 3.757 -13.466 -12.579 1.00 90.94 201 PHE A C 1
ATOM 1682 O O . PHE A 1 201 ? 3.182 -13.442 -13.667 1.00 90.94 201 PHE A O 1
ATOM 1689 N N . GLY A 1 202 ? 5.012 -13.902 -12.441 1.00 89.69 202 GLY A N 1
ATOM 1690 C CA . GLY A 1 202 ? 5.833 -14.285 -13.582 1.00 89.69 202 GLY A CA 1
ATOM 1691 C C . GLY A 1 202 ? 7.292 -14.548 -13.237 1.00 89.69 202 GLY A C 1
ATOM 1692 O O . GLY A 1 202 ? 7.816 -14.021 -12.261 1.00 89.69 202 GLY A O 1
ATOM 1693 N N . LYS A 1 203 ? 7.979 -15.345 -14.062 1.00 89.06 203 LYS A N 1
ATOM 1694 C CA . LYS A 1 203 ? 9.404 -15.663 -13.858 1.00 89.06 203 LYS A CA 1
ATOM 1695 C C . LYS A 1 203 ? 10.332 -14.568 -14.375 1.00 89.06 203 LYS A C 1
ATOM 1697 O O . LYS A 1 203 ? 11.481 -14.488 -13.941 1.00 89.06 203 LYS A O 1
ATOM 1702 N N . ASP A 1 204 ? 9.847 -13.747 -15.299 1.00 93.50 204 ASP A N 1
ATOM 1703 C CA . ASP A 1 204 ? 10.587 -12.649 -15.907 1.00 93.50 204 ASP A CA 1
ATOM 1704 C C . ASP A 1 204 ? 9.681 -11.440 -16.220 1.00 93.50 204 ASP A C 1
ATOM 1706 O O . ASP A 1 204 ? 8.501 -11.389 -15.861 1.00 93.50 204 ASP A O 1
ATOM 1710 N N . LEU A 1 205 ? 10.260 -10.417 -16.859 1.00 95.06 205 LEU A N 1
ATOM 1711 C CA . LEU A 1 205 ? 9.535 -9.200 -17.230 1.00 95.06 205 LEU A CA 1
ATOM 1712 C C . LEU A 1 205 ? 8.484 -9.429 -18.324 1.00 95.06 205 LEU A C 1
ATOM 1714 O O . LEU A 1 205 ? 7.540 -8.647 -18.414 1.00 95.06 205 LEU A O 1
ATOM 1718 N N . GLU A 1 206 ? 8.635 -10.453 -19.163 1.00 95.38 206 GLU A N 1
ATOM 1719 C CA . GLU A 1 206 ? 7.649 -10.772 -20.195 1.00 95.38 206 GLU A CA 1
ATOM 1720 C C . GLU A 1 206 ? 6.408 -11.412 -19.568 1.00 95.38 206 GLU A C 1
ATOM 1722 O O . GLU A 1 206 ? 5.291 -10.967 -19.835 1.00 95.38 206 GLU A O 1
ATOM 1727 N N . ASP A 1 207 ? 6.595 -12.354 -18.642 1.00 95.31 207 ASP A N 1
ATOM 1728 C CA . ASP A 1 207 ? 5.497 -12.912 -17.851 1.00 95.31 207 ASP A CA 1
ATOM 1729 C C . ASP A 1 207 ? 4.772 -11.819 -17.047 1.00 95.31 207 ASP A C 1
ATOM 1731 O O . ASP A 1 207 ? 3.541 -11.738 -17.077 1.00 95.31 207 ASP A O 1
ATOM 1735 N N . LEU A 1 208 ? 5.521 -10.928 -16.379 1.00 95.62 208 LEU A N 1
ATOM 1736 C CA . LEU A 1 208 ? 4.936 -9.816 -15.622 1.00 95.62 208 LEU A CA 1
ATOM 1737 C C . LEU A 1 208 ? 4.138 -8.865 -16.528 1.00 95.62 208 LEU A C 1
ATOM 1739 O O . LEU A 1 208 ? 3.048 -8.423 -16.157 1.00 95.62 208 LEU A O 1
ATOM 1743 N N . TYR A 1 209 ? 4.667 -8.555 -17.715 1.00 96.38 209 TYR A N 1
ATOM 1744 C CA . TYR A 1 209 ? 3.968 -7.754 -18.718 1.00 96.38 209 TYR A CA 1
ATOM 1745 C C . TYR A 1 209 ? 2.643 -8.409 -19.122 1.00 96.38 209 TYR A C 1
ATOM 1747 O O . TYR A 1 209 ? 1.600 -7.757 -19.059 1.00 96.38 209 TYR A O 1
ATOM 1755 N N . ASN A 1 210 ? 2.674 -9.697 -19.476 1.00 94.88 210 ASN A N 1
ATOM 1756 C CA . ASN A 1 210 ? 1.492 -10.449 -19.897 1.00 94.88 210 ASN A CA 1
ATOM 1757 C C . ASN A 1 210 ? 0.454 -10.532 -18.772 1.00 94.88 210 ASN A C 1
ATOM 1759 O O . ASN A 1 210 ? -0.729 -10.287 -19.000 1.00 94.88 210 ASN A O 1
ATOM 1763 N N . PHE A 1 211 ? 0.890 -10.785 -17.533 1.00 93.94 211 PHE A N 1
ATOM 1764 C CA . PHE A 1 211 ? 0.004 -10.777 -16.374 1.00 93.94 211 PHE A CA 1
ATOM 1765 C C . PHE A 1 211 ? -0.711 -9.431 -16.217 1.00 93.94 211 PHE A C 1
ATOM 1767 O O . PHE A 1 211 ? -1.938 -9.395 -16.106 1.00 93.94 211 PHE A O 1
ATOM 1774 N N . ILE A 1 212 ? 0.032 -8.318 -16.228 1.00 93.38 212 ILE A N 1
ATOM 1775 C CA . ILE A 1 212 ? -0.554 -6.980 -16.068 1.00 93.38 212 ILE A CA 1
ATOM 1776 C C . ILE A 1 212 ? -1.495 -6.671 -17.233 1.00 93.38 212 ILE A C 1
ATOM 1778 O O . ILE A 1 212 ? -2.624 -6.239 -17.003 1.00 93.38 212 ILE A O 1
ATOM 1782 N N . ASN A 1 213 ? -1.071 -6.911 -18.471 1.00 92.81 213 ASN A N 1
ATOM 1783 C CA . ASN A 1 213 ? -1.886 -6.634 -19.646 1.00 92.81 213 ASN A CA 1
ATOM 1784 C C . ASN A 1 213 ? -3.215 -7.412 -19.607 1.00 92.81 213 ASN A C 1
ATOM 1786 O O . ASN A 1 213 ? -4.291 -6.815 -19.650 1.00 92.81 213 ASN A O 1
ATOM 1790 N N . ASP A 1 214 ? -3.146 -8.729 -19.417 1.00 89.19 214 ASP A N 1
ATOM 1791 C CA . ASP A 1 214 ? -4.299 -9.616 -19.587 1.00 89.19 214 ASP A CA 1
ATOM 1792 C C . ASP A 1 214 ? -5.214 -9.651 -18.361 1.00 89.19 214 ASP A C 1
ATOM 1794 O O . ASP A 1 214 ? -6.431 -9.835 -18.476 1.00 89.19 214 ASP A O 1
ATOM 1798 N N . LYS A 1 215 ? -4.640 -9.540 -17.156 1.00 85.56 215 LYS A N 1
ATOM 1799 C CA . LYS A 1 215 ? -5.400 -9.662 -15.905 1.00 85.56 215 LYS A CA 1
ATOM 1800 C C . LYS A 1 215 ? -5.793 -8.323 -15.323 1.00 85.56 215 LYS A C 1
ATOM 1802 O O . LYS A 1 215 ? -6.813 -8.287 -14.646 1.00 85.56 215 LYS A O 1
ATOM 1807 N N . ILE A 1 216 ? -5.030 -7.261 -15.573 1.00 85.38 216 ILE A N 1
ATOM 1808 C CA . ILE A 1 216 ? -5.267 -5.954 -14.959 1.00 85.38 216 ILE A CA 1
ATOM 1809 C C . ILE A 1 216 ? -5.817 -4.971 -15.989 1.00 85.38 216 ILE A C 1
ATOM 1811 O O . ILE A 1 216 ? -6.940 -4.506 -15.826 1.00 85.38 216 ILE A O 1
ATOM 1815 N N . ILE A 1 217 ? -5.075 -4.685 -17.062 1.00 87.00 217 ILE A N 1
ATOM 1816 C CA . ILE A 1 217 ? -5.450 -3.643 -18.031 1.00 87.00 217 ILE A CA 1
ATOM 1817 C C . ILE A 1 217 ? -6.708 -4.021 -18.813 1.00 87.00 217 ILE A C 1
ATOM 1819 O O . ILE A 1 217 ? -7.629 -3.216 -18.885 1.00 87.00 217 ILE A O 1
ATOM 1823 N N . CYS A 1 218 ? -6.819 -5.254 -19.315 1.00 81.06 218 CYS A N 1
ATOM 1824 C CA . CYS A 1 218 ? -8.020 -5.711 -20.029 1.00 81.06 218 CYS A CA 1
ATOM 1825 C C . CYS A 1 218 ? -9.301 -5.762 -19.171 1.00 81.06 218 CYS A C 1
ATOM 1827 O O . CYS A 1 218 ? -10.370 -6.064 -19.700 1.00 81.06 218 CYS A O 1
ATOM 1829 N N . ARG A 1 219 ? -9.214 -5.527 -17.854 1.00 75.69 219 ARG A N 1
ATOM 1830 C CA . ARG A 1 219 ? -10.361 -5.537 -16.931 1.00 75.69 219 ARG A CA 1
ATOM 1831 C C . ARG A 1 219 ? -10.842 -4.144 -16.520 1.00 75.69 219 ARG A C 1
ATOM 1833 O O . ARG A 1 219 ? -11.795 -4.062 -15.745 1.00 75.69 219 ARG A O 1
ATOM 1840 N N . ILE A 1 220 ? -10.171 -3.089 -16.976 1.00 73.88 220 ILE A N 1
ATOM 1841 C CA . ILE A 1 220 ? -10.474 -1.682 -16.676 1.00 73.88 220 ILE A CA 1
ATOM 1842 C C . ILE A 1 220 ? -11.266 -1.087 -17.832 1.00 73.88 220 ILE A C 1
ATOM 1844 O O . ILE A 1 220 ? -12.278 -0.417 -17.532 1.00 73.88 220 ILE A O 1
#

Organism: NCBI:txid324079

pLDDT: mean 90.56, std 7.42, range [60.41, 97.56]

Radius of gyration: 18.26 Å; chains: 1; bounding box: 47×36×51 Å

Secondary structure (DSSP, 8-state):
--HHHHHHHHHHTTTT-TT------SS-HHHHHHHHHHHHHTS-GGG--SEEEEEEETTEEEEEETTEE----SSTT--B-HHHHHHHHHHHHHTTSEEE-SS-TTEEEES-TGGGSTTS---HHHHHHHHHHTTGGGG-HHHHHHHHHHHHHHHHTTS-TT-EEEEESSSS-EEEEEHHHHHHHHHHHTGGGGHHHHHTT-SSHHHHHHHIIIIIGGG-